Protein AF-A0A382HJ54-F1 (afdb_monomer)

Radius of gyration: 31.03 Å; Cα contacts (8 Å, |Δi|>4): 250; chains: 1; bounding box: 61×58×114 Å

Nearest PDB structures (foldseek):
  1vm6-assembly1_C  TM=2.639E-01  e=2.767E+00  Thermotoga maritima
  8uwa-assembly1_C  TM=3.943E-01  e=3.711E+00  Influenza A virus (A/Perth/16/2009(H3N2))

Mean predicted aligned error: 10.14 Å

Secondary structure (DSSP, 8-state):
-------------------------------HHHHTPPPHHHHHHHHHHHHHHHHHHHHHHHHHHTT-SEEEEETT--SSSTTSSHHHHHHHS-TTTT-SSS--TTTTPPPSEEEEEE-SSSEEEE--SSHHHHHHHHHHH--S-EEE-STT-HHHHHHHGGGGGGEEE-HHHHHHHHH---HHHHHHHHHHHHHHHHHHHHHTSTTT--TTT--HHHHHHHHHHHHHHTT---SS-----PPPP-

Foldseek 3Di:
DDDDDDDDDDDDDDPPPPPPDPPPPVPVPQDPLLVDDDDPLVVLVVQLVQLVVCQFPQVVVQCVVVVHQKEKAFCQQADPDPRNRDPLNVSNDRSCCQPSPHHNPPHPDDAGMWMWGCPPNGTDIDGDPDLQSVLVVCVVNVIQAYEDAPGPCVSVCVSVPVCNVRYDHCVSVSVSSVVDGDPVVVVVVVSVVSSVVSLVCCLPDPVNDDPPPDDQVSSQVVQVVSCVVSVHDDPDGDGDDDDDDD

Organism: NCBI:txid408172

Sequence (246 aa):
MRNASLLTIICLLVAALSCTGVDSADEEVVGEQAANLLPLRERVAITEGWWQWRKANVLPMIMREQGVDLWIIRDDEADKYYNNEGPVFSSLVPADLRGMIYDSQHGDARPRFLIFHDAGESIEYIEPRDYAHISELVAGLDPKTIAISQFNNEPMLAALGQYASRAVDSWTLCLRWYETVSPEMIERYRDVVALANEIIAEGFSSKVVTPNVTTTDDLNWWFREKMLDLGIEHENHPSISVQRSL

pLDDT: mean 83.62, std 19.29, range [29.62, 98.81]

Solvent-accessible surface area (backbone atoms only — not comparable to full-atom values): 14931 Å² total; per-residue (Å²): 134,82,87,87,80,90,81,90,87,81,87,79,92,74,84,78,75,73,76,72,72,78,77,76,68,79,70,81,78,62,42,76,51,69,72,62,65,72,56,69,64,58,48,44,53,53,48,28,51,51,44,53,49,39,48,72,54,46,49,50,50,50,31,58,76,69,62,36,35,29,40,48,48,47,47,66,57,26,88,87,40,99,78,23,24,33,71,66,46,64,71,71,50,60,64,44,58,70,30,74,80,52,85,38,93,57,52,91,63,76,75,56,30,44,34,42,34,58,72,80,86,51,57,48,78,45,69,44,89,48,59,67,51,43,31,53,51,48,65,75,65,64,60,77,22,34,25,29,60,80,51,86,32,65,68,56,42,62,37,43,48,87,50,39,84,34,54,42,73,28,64,64,52,54,51,52,53,70,75,59,73,54,74,66,56,60,57,52,48,52,56,53,52,49,32,52,51,42,54,49,53,50,60,70,26,78,90,61,42,46,89,99,66,60,48,52,65,57,50,35,50,49,56,53,51,54,35,55,78,66,69,56,86,73,95,69,80,79,80,61,77,89,84,75,87,130

Structure (mmCIF, N/CA/C/O backbone):
data_AF-A0A382HJ54-F1
#
_entry.id   AF-A0A382HJ54-F1
#
loop_
_atom_site.group_PDB
_atom_site.id
_atom_site.type_symbol
_atom_site.label_atom_id
_atom_site.label_alt_id
_atom_site.label_comp_id
_atom_site.label_asym_id
_atom_site.label_entity_id
_atom_site.label_seq_id
_atom_site.pdbx_PDB_ins_code
_atom_site.Cartn_x
_atom_site.Cartn_y
_atom_site.Cartn_z
_atom_site.occupancy
_atom_site.B_iso_or_equiv
_atom_site.auth_seq_id
_atom_site.auth_comp_id
_atom_site.auth_asym_id
_atom_site.auth_atom_id
_atom_site.pdbx_PDB_model_num
ATOM 1 N N . MET A 1 1 ? 16.716 -44.394 -85.745 1.00 35.19 1 MET A N 1
ATOM 2 C CA . MET A 1 1 ? 17.828 -44.751 -86.653 1.00 35.19 1 MET A CA 1
ATOM 3 C C . MET A 1 1 ? 18.880 -43.653 -86.591 1.00 35.19 1 MET A C 1
ATOM 5 O O . MET A 1 1 ? 18.522 -42.524 -86.879 1.00 35.19 1 MET A O 1
ATOM 9 N N . ARG A 1 2 ? 20.126 -44.039 -86.258 1.00 35.72 2 ARG A N 1
ATOM 10 C CA . ARG A 1 2 ? 21.417 -43.310 -86.370 1.00 35.72 2 ARG A CA 1
ATOM 11 C C . ARG A 1 2 ? 21.551 -42.037 -85.514 1.00 35.72 2 ARG A C 1
ATOM 13 O O . ARG A 1 2 ? 20.887 -41.054 -85.787 1.00 35.72 2 ARG A O 1
ATOM 20 N N . ASN A 1 3 ? 22.248 -42.064 -84.374 1.00 32.69 3 ASN A N 1
ATOM 21 C CA . ASN A 1 3 ? 23.699 -42.231 -84.116 1.00 32.69 3 ASN A CA 1
ATOM 22 C C . ASN A 1 3 ? 24.596 -41.126 -84.692 1.00 32.69 3 ASN A C 1
ATOM 24 O O . ASN A 1 3 ? 24.495 -40.824 -85.878 1.00 32.69 3 ASN A O 1
ATOM 28 N N . ALA A 1 4 ? 25.573 -40.754 -83.845 1.00 37.16 4 ALA A N 1
ATOM 29 C CA . ALA A 1 4 ? 26.845 -40.053 -84.085 1.00 37.16 4 ALA A CA 1
ATOM 30 C C . ALA A 1 4 ? 26.790 -38.511 -83.971 1.00 37.16 4 ALA A C 1
ATOM 32 O O . ALA A 1 4 ? 25.906 -37.893 -84.540 1.00 37.16 4 ALA A O 1
ATOM 33 N N . SER A 1 5 ? 27.702 -37.806 -83.289 1.00 38.88 5 SER A N 1
ATOM 34 C CA . SER A 1 5 ? 28.939 -38.210 -82.608 1.00 38.88 5 SER A CA 1
ATOM 35 C C . SER A 1 5 ? 29.459 -37.105 -81.677 1.00 38.88 5 SER A C 1
ATOM 37 O O . SER A 1 5 ? 29.308 -35.924 -81.966 1.00 38.88 5 SER A O 1
ATOM 39 N N . LEU A 1 6 ? 30.122 -37.563 -80.609 1.00 34.69 6 LEU A N 1
ATOM 40 C CA . LEU A 1 6 ? 31.251 -36.979 -79.869 1.00 34.69 6 LEU A CA 1
ATOM 41 C C . LEU A 1 6 ? 31.885 -35.688 -80.435 1.00 34.69 6 LEU A C 1
ATOM 43 O O . LEU A 1 6 ? 32.395 -35.707 -81.553 1.00 34.69 6 LEU A O 1
ATOM 47 N N . LEU A 1 7 ? 32.082 -34.683 -79.571 1.00 36.53 7 LEU A N 1
ATOM 48 C CA . LEU A 1 7 ? 33.378 -34.003 -79.463 1.00 36.53 7 LEU A CA 1
ATOM 49 C C . LEU A 1 7 ? 33.598 -33.450 -78.039 1.00 36.53 7 LEU A C 1
ATOM 51 O O . LEU A 1 7 ? 32.787 -32.707 -77.498 1.00 36.53 7 LEU A O 1
ATOM 55 N N . THR A 1 8 ? 34.708 -33.878 -77.454 1.00 36.91 8 THR A N 1
ATOM 56 C CA . THR A 1 8 ? 35.331 -33.509 -76.177 1.00 36.91 8 THR A CA 1
ATOM 57 C C . THR A 1 8 ? 35.673 -32.014 -76.083 1.00 36.91 8 THR A C 1
ATOM 59 O O . THR A 1 8 ? 36.167 -31.483 -77.069 1.00 36.91 8 THR A O 1
ATOM 62 N N . ILE A 1 9 ? 35.529 -31.376 -74.907 1.00 41.94 9 ILE A N 1
ATOM 63 C CA . ILE A 1 9 ? 36.505 -30.429 -74.310 1.00 41.94 9 ILE A CA 1
ATOM 64 C C . ILE A 1 9 ? 36.195 -30.230 -72.812 1.00 41.94 9 ILE A C 1
ATOM 66 O O . ILE A 1 9 ? 35.053 -30.221 -72.365 1.00 41.94 9 ILE A O 1
ATOM 70 N N . ILE A 1 10 ? 37.290 -30.156 -72.065 1.00 37.97 10 ILE A N 1
ATOM 71 C CA . ILE A 1 10 ? 37.504 -30.234 -70.622 1.00 37.97 10 ILE A CA 1
ATOM 72 C C . ILE A 1 10 ? 37.429 -28.840 -69.961 1.00 37.97 10 ILE A C 1
ATOM 74 O O . ILE A 1 10 ? 37.784 -27.850 -70.589 1.00 37.97 10 ILE A O 1
ATOM 78 N N . CYS A 1 11 ? 37.085 -28.822 -68.664 1.00 29.62 11 CYS A N 1
ATOM 79 C CA . CYS A 1 11 ? 37.319 -27.766 -67.660 1.00 29.62 11 CYS A CA 1
ATOM 80 C C . CYS A 1 11 ? 36.642 -26.397 -67.838 1.00 29.62 11 CYS A C 1
ATOM 82 O O . CYS A 1 11 ? 37.132 -25.546 -68.569 1.00 29.62 11 CYS A O 1
ATOM 84 N N . LEU A 1 12 ? 35.677 -26.101 -66.960 1.00 35.44 12 LEU A N 1
ATOM 85 C CA . LEU A 1 12 ? 35.888 -25.105 -65.898 1.00 35.44 12 LEU A CA 1
ATOM 86 C C . LEU A 1 12 ? 34.755 -25.182 -64.867 1.00 35.44 12 LEU A C 1
ATOM 88 O O . LEU A 1 12 ? 33.602 -24.864 -65.147 1.00 35.44 12 LEU A O 1
ATOM 92 N N . LEU A 1 13 ? 35.122 -25.619 -63.660 1.00 41.22 13 LEU A N 1
ATOM 93 C CA . LEU A 1 13 ? 34.390 -25.324 -62.436 1.00 41.22 13 LEU A CA 1
ATOM 94 C C . LEU A 1 13 ? 34.246 -23.802 -62.320 1.00 41.22 13 LEU A C 1
ATOM 96 O O . LEU A 1 13 ? 35.231 -23.107 -62.085 1.00 41.22 13 LEU A O 1
ATOM 100 N N . VAL A 1 14 ? 33.019 -23.303 -62.416 1.00 40.38 14 VAL A N 1
ATOM 101 C CA . VAL A 1 14 ? 32.630 -22.050 -61.771 1.00 40.38 14 VAL A CA 1
ATOM 102 C C . VAL A 1 14 ? 31.440 -22.396 -60.895 1.00 40.38 14 VAL A C 1
ATOM 104 O O . VAL A 1 14 ? 30.297 -22.448 -61.340 1.00 40.38 14 VAL A O 1
ATOM 107 N N . ALA A 1 15 ? 31.748 -22.717 -59.639 1.00 40.47 15 ALA A N 1
ATOM 108 C CA . ALA A 1 15 ? 30.769 -22.726 -58.573 1.00 40.47 15 ALA A CA 1
ATOM 109 C C . ALA A 1 15 ? 30.277 -21.285 -58.406 1.00 40.47 15 ALA A C 1
ATOM 111 O O . ALA A 1 15 ? 30.911 -20.471 -57.737 1.00 40.47 15 ALA A O 1
ATOM 112 N N . ALA A 1 16 ? 29.164 -20.956 -59.057 1.00 38.16 16 ALA A N 1
ATOM 113 C CA . ALA A 1 16 ? 28.372 -19.804 -58.681 1.00 38.16 16 ALA A CA 1
ATOM 114 C C . ALA A 1 16 ? 27.712 -20.142 -57.338 1.00 38.16 16 ALA A C 1
ATOM 116 O O . ALA A 1 16 ? 26.587 -20.634 -57.285 1.00 38.16 16 ALA A O 1
ATOM 117 N N . LEU A 1 17 ? 28.454 -19.917 -56.248 1.00 41.81 17 LEU A N 1
ATOM 118 C CA . LEU A 1 17 ? 27.845 -19.573 -54.972 1.00 41.81 17 LEU A CA 1
ATOM 119 C C . LEU A 1 17 ? 27.060 -18.288 -55.227 1.00 41.81 17 LEU A C 1
ATOM 121 O O . LEU A 1 17 ? 27.599 -17.182 -55.190 1.00 41.81 17 LEU A O 1
ATOM 125 N N . SER A 1 18 ? 25.778 -18.435 -55.531 1.00 37.31 18 SER A N 1
ATOM 126 C CA . SER A 1 18 ? 24.826 -17.376 -55.265 1.00 37.31 18 SER A CA 1
ATOM 127 C C . SER A 1 18 ? 24.793 -17.233 -53.749 1.00 37.31 18 SER A C 1
ATOM 129 O O . SER A 1 18 ? 24.110 -17.988 -53.062 1.00 37.31 18 SER A O 1
ATOM 131 N N . CYS A 1 19 ? 25.593 -16.300 -53.228 1.00 35.75 19 CYS A N 1
ATOM 132 C CA . CYS A 1 19 ? 25.309 -15.649 -51.961 1.00 35.75 19 CYS A CA 1
ATOM 133 C C . CYS A 1 19 ? 23.901 -15.065 -52.085 1.00 35.75 19 CYS A C 1
ATOM 135 O O . CYS A 1 19 ? 23.723 -13.936 -52.536 1.00 35.75 19 CYS A O 1
ATOM 137 N N . THR A 1 20 ? 22.885 -15.850 -51.738 1.00 40.59 20 THR A N 1
ATOM 138 C CA . THR A 1 20 ? 21.644 -15.280 -51.242 1.00 40.59 20 THR A CA 1
ATOM 139 C C . THR A 1 20 ? 22.048 -14.592 -49.954 1.00 40.59 20 THR A C 1
ATOM 141 O O . THR A 1 20 ? 22.366 -15.260 -48.968 1.00 40.59 20 THR A O 1
ATOM 144 N N . GLY A 1 21 ? 22.175 -13.267 -50.032 1.00 39.72 21 GLY A N 1
ATOM 145 C CA . GLY A 1 21 ? 22.310 -12.428 -48.860 1.00 39.72 21 GLY A CA 1
ATOM 146 C C . GLY A 1 21 ? 21.263 -12.885 -47.861 1.00 39.72 21 GLY A C 1
ATOM 147 O O . GLY A 1 21 ? 20.078 -12.956 -48.180 1.00 39.72 21 GLY A O 1
ATOM 148 N N . VAL A 1 22 ? 21.732 -13.293 -46.689 1.00 38.12 22 VAL A N 1
ATOM 149 C CA . VAL A 1 22 ? 20.885 -13.279 -45.513 1.00 38.12 22 VAL A CA 1
ATOM 150 C C . VAL A 1 22 ? 20.564 -11.804 -45.339 1.00 38.12 22 VAL A C 1
ATOM 152 O O . VAL A 1 22 ? 21.431 -11.032 -44.931 1.00 38.12 22 VAL A O 1
ATOM 155 N N . ASP A 1 23 ? 19.364 -11.405 -45.754 1.00 38.75 23 ASP A N 1
ATOM 156 C CA . ASP A 1 23 ? 18.720 -10.233 -45.188 1.00 38.75 23 ASP A CA 1
ATOM 157 C C . ASP A 1 23 ? 18.678 -10.499 -43.683 1.00 38.75 23 ASP A C 1
ATOM 159 O O . ASP A 1 23 ? 17.791 -11.187 -43.180 1.00 38.75 23 ASP A O 1
ATOM 163 N N . SER A 1 24 ? 19.665 -9.994 -42.946 1.00 43.25 24 SER A N 1
ATOM 164 C CA . SER A 1 24 ? 19.428 -9.630 -41.560 1.00 43.25 24 SER A CA 1
ATOM 165 C C . SER A 1 24 ? 18.564 -8.378 -41.623 1.00 43.25 24 SER A C 1
ATOM 167 O O . SER A 1 24 ? 19.037 -7.258 -41.436 1.00 43.25 24 SER A O 1
ATOM 169 N N . ALA A 1 25 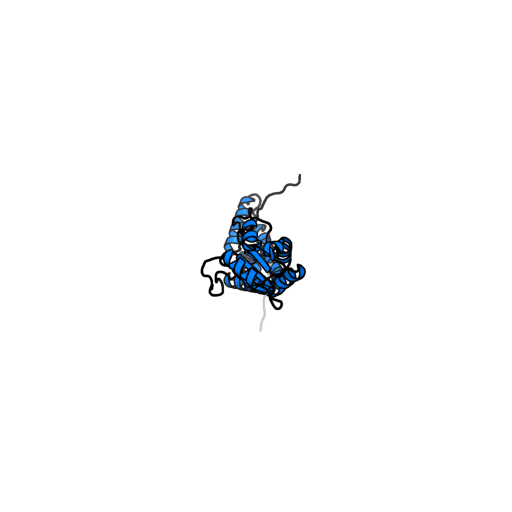? 17.287 -8.570 -41.957 1.00 40.50 25 ALA A N 1
ATOM 170 C CA . ALA A 1 25 ? 16.282 -7.754 -41.321 1.00 40.50 25 ALA A CA 1
ATOM 171 C C . ALA A 1 25 ? 16.559 -7.943 -39.830 1.00 40.50 25 ALA A C 1
ATOM 173 O O . ALA A 1 25 ? 16.429 -9.053 -39.311 1.00 40.50 25 ALA A O 1
ATOM 174 N N . ASP A 1 26 ? 17.088 -6.902 -39.191 1.00 43.78 26 ASP A N 1
ATOM 175 C CA . ASP A 1 26 ? 17.053 -6.769 -37.746 1.00 43.78 26 ASP A CA 1
ATOM 176 C C . ASP A 1 26 ? 15.570 -6.816 -37.370 1.00 43.78 26 ASP A C 1
ATOM 1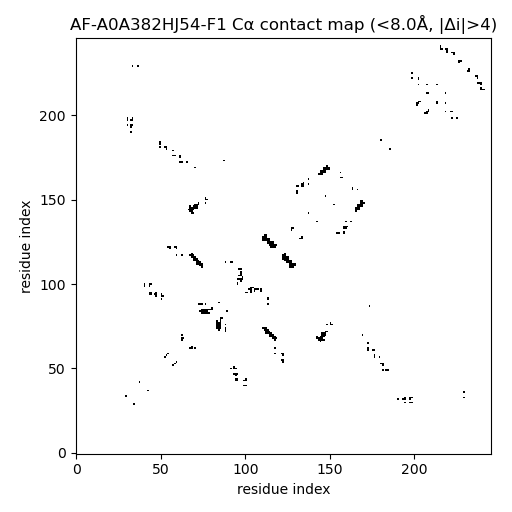78 O O . ASP A 1 26 ? 14.903 -5.789 -37.272 1.00 43.78 26 ASP A O 1
ATOM 182 N N . GLU A 1 27 ? 15.013 -8.025 -37.254 1.00 44.88 27 GLU A N 1
ATOM 183 C CA . GLU A 1 27 ? 13.766 -8.215 -36.546 1.00 44.88 27 GLU A CA 1
ATOM 184 C C . GLU A 1 27 ? 14.044 -7.675 -35.152 1.00 44.88 27 GLU A C 1
ATOM 186 O O . GLU A 1 27 ? 14.944 -8.120 -34.423 1.00 44.88 27 GLU A O 1
ATOM 191 N N . GLU A 1 28 ? 13.320 -6.614 -34.832 1.00 50.53 28 GLU A N 1
ATOM 192 C CA . GLU A 1 28 ? 13.260 -6.027 -33.517 1.00 50.53 28 GLU A CA 1
ATOM 193 C C . GLU A 1 28 ? 12.688 -7.109 -32.593 1.00 50.53 28 GLU A C 1
ATOM 195 O O . GLU A 1 28 ? 11.484 -7.217 -32.393 1.00 50.53 28 GLU A O 1
ATOM 200 N N . VAL A 1 29 ? 13.554 -8.008 -32.109 1.00 51.06 29 VAL A N 1
ATOM 201 C CA . VAL A 1 29 ? 13.209 -8.992 -31.082 1.00 51.06 29 VAL A CA 1
ATOM 202 C C . VAL A 1 29 ? 13.038 -8.205 -29.792 1.00 51.06 29 VAL A C 1
ATOM 204 O O . VAL A 1 29 ? 13.939 -8.141 -28.958 1.00 51.06 29 VAL A O 1
ATOM 207 N N . VAL A 1 30 ? 11.899 -7.532 -29.689 1.00 59.81 30 VAL A N 1
ATOM 208 C CA . VAL A 1 30 ? 11.311 -7.155 -28.417 1.00 59.81 30 VAL A CA 1
ATOM 209 C C . VAL A 1 30 ? 11.021 -8.476 -27.714 1.00 59.81 30 VAL A C 1
ATOM 211 O O . VAL A 1 30 ? 10.437 -9.383 -28.313 1.00 59.81 30 VAL A O 1
ATOM 214 N N . GLY A 1 31 ? 11.510 -8.621 -26.484 1.00 67.94 31 GLY A N 1
ATOM 215 C CA . GLY A 1 31 ? 11.250 -9.819 -25.693 1.00 67.94 31 GLY A CA 1
ATOM 216 C C . GLY A 1 31 ? 9.746 -10.109 -25.599 1.00 67.94 31 GLY A C 1
ATOM 217 O O . GLY A 1 31 ? 8.918 -9.197 -25.681 1.00 67.94 31 GLY A O 1
ATOM 218 N N . GLU A 1 32 ? 9.385 -11.389 -25.487 1.00 76.56 32 GLU A N 1
ATOM 219 C CA . GLU A 1 32 ? 7.988 -11.835 -25.524 1.00 76.56 32 GLU A CA 1
ATOM 220 C C . GLU A 1 32 ? 7.150 -11.144 -24.442 1.00 76.56 32 GLU A C 1
ATOM 222 O O . GLU A 1 32 ? 5.987 -10.818 -24.682 1.00 76.56 32 GLU A O 1
ATOM 227 N N . GLN A 1 33 ? 7.736 -10.863 -23.274 1.00 82.12 33 GLN A N 1
ATOM 228 C CA . GLN A 1 33 ? 7.042 -10.156 -22.199 1.00 82.12 33 GLN A CA 1
ATOM 229 C C . GLN A 1 33 ? 6.895 -8.666 -22.502 1.00 82.12 33 GLN A C 1
ATOM 231 O O . GLN A 1 33 ? 5.822 -8.099 -22.297 1.00 82.12 33 GLN A O 1
ATOM 236 N N . ALA A 1 34 ? 7.944 -8.028 -23.028 1.00 75.56 34 ALA A N 1
ATOM 237 C CA . ALA A 1 34 ? 7.902 -6.612 -23.398 1.00 75.56 34 ALA A CA 1
ATOM 238 C C . ALA A 1 34 ? 6.874 -6.325 -24.507 1.00 75.56 34 ALA A C 1
ATOM 240 O O . ALA A 1 34 ? 6.230 -5.277 -24.492 1.00 75.56 34 ALA A O 1
ATOM 241 N N . ALA A 1 35 ? 6.669 -7.269 -25.428 1.00 77.81 35 ALA A N 1
ATOM 242 C CA . ALA A 1 35 ? 5.672 -7.155 -26.490 1.00 77.81 35 ALA A CA 1
ATOM 243 C C . ALA A 1 35 ? 4.224 -7.362 -26.002 1.00 77.81 35 ALA A C 1
ATOM 245 O O . ALA A 1 35 ? 3.288 -6.891 -26.647 1.00 77.81 35 ALA A O 1
ATOM 246 N N . ASN A 1 36 ? 4.031 -8.047 -24.871 1.00 83.62 36 ASN A N 1
ATOM 247 C CA . ASN A 1 36 ? 2.722 -8.488 -24.380 1.00 83.62 36 ASN A CA 1
ATOM 248 C C . ASN A 1 36 ? 2.327 -7.821 -23.052 1.00 83.62 36 ASN A C 1
ATOM 250 O O . ASN A 1 36 ? 1.702 -8.441 -22.187 1.00 83.62 36 ASN A O 1
ATOM 254 N N . LEU A 1 37 ? 2.673 -6.543 -22.881 1.00 85.69 37 LEU A N 1
ATOM 255 C CA . LEU A 1 37 ? 2.250 -5.784 -21.710 1.00 85.69 37 LEU A CA 1
ATOM 256 C C . LEU A 1 37 ? 0.738 -5.559 -21.698 1.00 85.69 37 LEU A C 1
ATOM 258 O O . LEU A 1 37 ? 0.134 -5.105 -22.670 1.00 85.69 37 LEU A O 1
ATOM 262 N N . LEU A 1 38 ? 0.136 -5.845 -20.545 1.00 88.56 38 LEU A N 1
ATOM 263 C CA . LEU A 1 38 ? -1.293 -5.664 -20.347 1.00 88.56 38 LEU A CA 1
ATOM 264 C C . LEU A 1 38 ? -1.669 -4.174 -20.430 1.00 88.56 38 LEU A C 1
ATOM 266 O O . LEU A 1 38 ? -0.999 -3.338 -19.808 1.00 88.56 38 LEU A O 1
ATOM 270 N N . PRO A 1 39 ? -2.773 -3.824 -21.115 1.00 88.50 39 PRO A N 1
ATOM 271 C CA . PRO A 1 39 ? -3.319 -2.473 -21.088 1.00 88.50 39 PRO A CA 1
ATOM 272 C C . PRO A 1 39 ? -3.582 -1.996 -19.657 1.00 88.50 39 PRO A C 1
ATOM 274 O O . PRO A 1 39 ? -4.032 -2.774 -18.816 1.00 88.50 39 PRO A O 1
ATOM 277 N N . LEU A 1 40 ? -3.390 -0.697 -19.385 1.00 85.00 40 LEU A N 1
ATOM 278 C CA . LEU A 1 40 ? -3.544 -0.109 -18.043 1.00 85.00 40 LEU A CA 1
ATOM 279 C C . LEU A 1 40 ? -4.831 -0.560 -17.336 1.00 85.00 40 LEU A C 1
ATOM 281 O O . LEU A 1 40 ? -4.776 -0.962 -16.180 1.00 85.00 40 LEU A O 1
ATOM 285 N N . ARG A 1 41 ? -5.972 -0.557 -18.036 1.00 85.81 41 ARG A N 1
ATOM 286 C CA . ARG A 1 41 ? -7.268 -0.974 -17.479 1.00 85.81 41 ARG A CA 1
ATOM 287 C C . ARG A 1 41 ? -7.261 -2.416 -16.957 1.00 85.81 41 ARG A C 1
ATOM 289 O O . ARG A 1 41 ? -7.832 -2.683 -15.905 1.00 85.81 41 ARG A O 1
ATOM 296 N N . GLU A 1 42 ? -6.610 -3.329 -17.671 1.00 89.19 42 GLU A N 1
ATOM 297 C CA . GLU A 1 42 ? -6.475 -4.728 -17.252 1.00 89.19 42 GLU A CA 1
ATOM 298 C C . GLU A 1 42 ? -5.534 -4.855 -16.053 1.00 89.19 42 GLU A C 1
ATOM 300 O O . GLU A 1 42 ? -5.831 -5.600 -15.121 1.00 89.19 42 GLU A O 1
ATOM 305 N N . ARG A 1 43 ? -4.451 -4.063 -16.020 1.00 88.44 43 ARG A N 1
ATOM 306 C CA . ARG A 1 43 ? -3.545 -4.006 -14.861 1.00 88.44 43 ARG A CA 1
ATOM 307 C C . ARG A 1 43 ? -4.285 -3.579 -13.596 1.00 88.44 43 ARG A C 1
ATOM 309 O O . ARG A 1 43 ? -4.147 -4.241 -12.575 1.00 88.44 43 ARG A O 1
ATOM 316 N N . VAL A 1 44 ? -5.087 -2.507 -13.659 1.00 87.75 44 VAL A N 1
ATOM 317 C CA . VAL A 1 44 ? -5.855 -2.054 -12.485 1.00 87.75 44 VAL A CA 1
ATOM 318 C C . VAL A 1 44 ? -6.839 -3.145 -12.055 1.00 87.75 44 VAL A C 1
ATOM 320 O O . VAL A 1 44 ? -6.936 -3.414 -10.864 1.00 87.75 44 VAL A O 1
ATOM 323 N N . ALA A 1 45 ? -7.524 -3.821 -12.988 1.00 89.50 45 ALA A N 1
ATOM 324 C CA . ALA A 1 45 ? -8.479 -4.885 -12.651 1.00 89.50 45 ALA A CA 1
ATOM 325 C C . ALA A 1 45 ? -7.841 -6.070 -11.929 1.00 89.50 45 ALA A C 1
ATOM 327 O O . ALA A 1 45 ? -8.414 -6.592 -10.971 1.00 89.50 45 ALA A O 1
ATOM 328 N N . ILE A 1 46 ? -6.636 -6.452 -12.341 1.00 91.12 46 ILE A N 1
ATOM 329 C CA . ILE A 1 46 ? -5.854 -7.482 -11.659 1.00 91.12 46 ILE A CA 1
ATOM 330 C C . ILE A 1 46 ? -5.458 -7.009 -10.252 1.00 91.12 46 ILE A C 1
ATOM 332 O O . ILE A 1 46 ? -5.705 -7.721 -9.278 1.00 91.12 46 ILE A O 1
ATOM 336 N N . THR A 1 47 ? -4.914 -5.795 -10.119 1.00 89.94 47 THR A N 1
ATOM 337 C CA . THR A 1 47 ? -4.513 -5.233 -8.816 1.00 89.94 47 THR A CA 1
ATOM 338 C C . THR A 1 47 ? -5.702 -5.051 -7.866 1.00 89.94 47 THR A C 1
ATOM 340 O O . THR A 1 47 ? -5.574 -5.281 -6.665 1.00 89.94 47 THR A O 1
ATOM 343 N N . GLU A 1 48 ? -6.879 -4.698 -8.381 1.00 91.19 48 GLU A N 1
ATOM 344 C CA . GLU A 1 48 ? -8.112 -4.630 -7.593 1.00 91.19 48 GLU A CA 1
ATOM 345 C C . GLU A 1 48 ? -8.524 -6.023 -7.104 1.00 91.19 48 GLU A C 1
ATOM 347 O O . GLU A 1 48 ? -8.813 -6.202 -5.922 1.00 91.19 48 GLU A O 1
ATOM 352 N N . GLY A 1 49 ? -8.468 -7.045 -7.965 1.00 92.06 49 GLY A N 1
ATOM 353 C CA . GLY A 1 49 ? -8.716 -8.434 -7.566 1.00 92.06 49 GLY A CA 1
ATOM 354 C C . GLY A 1 49 ? -7.770 -8.906 -6.457 1.00 92.06 49 GLY A C 1
ATOM 355 O O . GLY A 1 49 ? -8.196 -9.526 -5.478 1.00 92.06 49 GLY A O 1
ATOM 356 N N . TRP A 1 50 ? -6.493 -8.543 -6.557 1.00 93.56 50 TRP A N 1
ATOM 357 C CA . TRP A 1 50 ? -5.490 -8.784 -5.523 1.00 93.56 50 TRP A CA 1
ATOM 358 C C . TRP A 1 50 ? -5.816 -8.089 -4.202 1.00 93.56 50 TRP A C 1
ATOM 360 O O . TRP A 1 50 ? -5.709 -8.715 -3.143 1.00 93.56 50 TRP A O 1
ATOM 370 N N . TRP A 1 51 ? -6.227 -6.821 -4.249 1.00 93.25 51 TRP A N 1
ATOM 371 C CA . TRP A 1 51 ? -6.628 -6.068 -3.064 1.00 93.25 51 TRP A CA 1
ATOM 372 C C . TRP A 1 51 ? -7.855 -6.696 -2.396 1.00 93.25 51 TRP A C 1
ATOM 374 O O . TRP A 1 51 ? -7.819 -6.969 -1.196 1.00 93.25 51 TRP A O 1
ATOM 384 N N . GLN A 1 52 ? -8.895 -7.030 -3.168 1.00 92.56 52 GLN A N 1
ATOM 385 C CA . GLN A 1 52 ? -10.109 -7.680 -2.661 1.00 92.56 52 GLN A CA 1
ATOM 386 C C . GLN A 1 52 ? -9.796 -9.029 -2.010 1.00 92.56 52 GLN A C 1
ATOM 388 O O . GLN A 1 52 ? -10.264 -9.320 -0.906 1.00 92.56 52 GLN A O 1
ATOM 393 N N . TRP A 1 53 ? -8.947 -9.841 -2.647 1.00 95.25 53 TRP A N 1
ATOM 394 C CA . TRP A 1 53 ? -8.507 -11.106 -2.068 1.00 95.25 53 TRP A CA 1
ATOM 395 C C . TRP A 1 53 ? -7.752 -10.885 -0.754 1.00 95.25 53 TRP A C 1
ATOM 397 O O . TRP A 1 53 ? -8.021 -11.576 0.230 1.00 95.25 53 TRP A O 1
ATOM 407 N N . ARG A 1 54 ? -6.840 -9.907 -0.695 1.00 95.62 54 ARG A N 1
ATOM 408 C CA . ARG A 1 54 ? -6.092 -9.604 0.534 1.00 95.62 54 ARG A CA 1
ATOM 409 C C . ARG A 1 54 ? -6.997 -9.050 1.633 1.00 95.62 54 ARG A C 1
ATOM 411 O O . ARG A 1 54 ? -6.846 -9.455 2.782 1.00 95.62 54 ARG A O 1
ATOM 418 N N . LYS A 1 55 ? -7.989 -8.221 1.312 1.00 94.81 55 LYS A N 1
ATOM 419 C CA . LYS A 1 55 ? -9.010 -7.792 2.276 1.00 94.81 55 LYS A CA 1
ATOM 420 C C . LYS A 1 55 ? -9.792 -8.981 2.839 1.00 94.81 55 LYS A C 1
ATOM 422 O O . LYS A 1 55 ? -10.011 -9.044 4.043 1.00 94.81 55 LYS A O 1
ATOM 427 N N . ALA A 1 56 ? -10.184 -9.930 1.991 1.00 95.69 56 ALA A N 1
ATOM 428 C CA . ALA A 1 56 ? -10.977 -11.086 2.406 1.00 95.69 56 ALA A CA 1
ATOM 429 C C . ALA A 1 56 ? -10.174 -12.148 3.181 1.00 95.69 56 ALA A C 1
ATOM 431 O O . ALA A 1 56 ? -10.744 -12.842 4.018 1.00 95.69 56 ALA A O 1
ATOM 432 N N . ASN A 1 57 ? -8.871 -12.288 2.914 1.00 96.56 57 ASN A N 1
ATOM 433 C CA . ASN A 1 57 ? -8.059 -13.388 3.451 1.00 96.56 57 ASN A CA 1
ATOM 434 C C . ASN A 1 57 ? -6.953 -12.920 4.403 1.00 96.56 57 ASN A C 1
ATOM 436 O O . ASN A 1 57 ? -6.745 -13.528 5.449 1.00 96.56 57 ASN A O 1
ATOM 440 N N . VAL A 1 58 ? -6.242 -11.844 4.060 1.00 97.06 58 VAL A N 1
ATOM 441 C CA . VAL A 1 58 ? -5.075 -11.370 4.818 1.00 97.06 58 VAL A CA 1
ATOM 442 C C . VAL A 1 58 ? -5.499 -10.514 6.000 1.00 97.06 58 VAL A C 1
ATOM 444 O O . VAL A 1 58 ? -5.059 -10.794 7.107 1.00 97.06 58 VAL A O 1
ATOM 447 N N . LEU A 1 59 ? -6.366 -9.513 5.809 1.00 97.56 59 LEU A N 1
ATOM 448 C CA . LEU A 1 59 ? -6.798 -8.647 6.916 1.00 97.56 59 LEU A CA 1
ATOM 449 C C . LEU A 1 59 ? -7.409 -9.425 8.094 1.00 97.56 59 LEU A C 1
ATOM 451 O O . LEU A 1 59 ? -6.920 -9.241 9.210 1.00 97.56 59 LEU A O 1
ATOM 455 N N . PRO A 1 60 ? -8.388 -10.336 7.898 1.00 97.88 60 PRO A N 1
ATOM 456 C CA . PRO A 1 60 ? -8.912 -11.103 9.022 1.00 97.88 60 PRO A CA 1
ATOM 457 C C . PRO A 1 60 ? -7.855 -12.015 9.646 1.00 97.88 60 PRO A C 1
ATOM 459 O O . PRO A 1 60 ? -7.826 -12.143 10.865 1.00 97.88 60 PRO A O 1
ATOM 462 N N . MET A 1 61 ? -6.952 -12.605 8.854 1.00 97.06 61 MET A N 1
ATOM 463 C CA . MET A 1 61 ? -5.843 -13.401 9.388 1.00 97.06 61 MET A CA 1
ATOM 464 C C . MET A 1 61 ? -4.968 -12.565 10.332 1.00 97.06 61 MET A C 1
ATOM 466 O O . MET A 1 61 ? -4.815 -12.923 11.497 1.00 97.06 61 MET A O 1
ATOM 470 N N . ILE A 1 62 ? -4.440 -11.430 9.866 1.00 97.88 62 ILE A N 1
ATOM 471 C CA . ILE A 1 62 ? -3.477 -10.637 10.641 1.00 97.88 62 ILE A CA 1
ATOM 472 C C . ILE A 1 62 ? -4.132 -9.939 11.839 1.00 97.88 62 ILE A C 1
ATOM 474 O O . ILE A 1 62 ? -3.529 -9.877 12.907 1.00 97.88 62 ILE A O 1
ATOM 478 N N . MET A 1 63 ? -5.370 -9.451 11.699 1.00 98.38 63 MET A N 1
ATOM 479 C CA . MET A 1 63 ? -6.083 -8.782 12.791 1.00 98.38 63 MET A CA 1
ATOM 480 C C . MET A 1 63 ? -6.411 -9.767 13.914 1.00 98.38 63 MET A C 1
ATOM 482 O O . MET A 1 63 ? -6.113 -9.493 15.075 1.00 98.38 63 MET A O 1
ATOM 486 N N . ARG A 1 64 ? -6.919 -10.960 13.577 1.00 97.50 64 ARG A N 1
ATOM 487 C CA . ARG A 1 64 ? -7.254 -12.001 14.564 1.00 97.50 64 ARG A CA 1
ATOM 488 C C . ARG A 1 64 ? -6.020 -12.593 15.227 1.00 97.50 64 ARG A C 1
ATOM 490 O O . ARG A 1 64 ? -6.043 -12.824 16.432 1.00 97.50 64 ARG A O 1
ATOM 497 N N . GLU A 1 65 ? -4.937 -12.797 14.474 1.00 96.56 65 GLU A N 1
ATOM 498 C CA . GLU A 1 65 ? -3.643 -13.224 15.026 1.00 96.56 65 GLU A CA 1
ATOM 499 C C . GLU A 1 65 ? -3.126 -12.258 16.101 1.00 96.56 65 GLU A C 1
ATOM 501 O O . GLU A 1 65 ? -2.525 -12.700 17.078 1.00 96.56 65 GLU A O 1
ATOM 506 N N . GLN A 1 66 ? -3.365 -10.953 15.934 1.00 97.00 66 GLN A N 1
ATOM 507 C CA . GLN A 1 66 ? -2.958 -9.917 16.889 1.00 97.00 66 GLN A CA 1
ATOM 508 C C . GLN A 1 66 ? -4.047 -9.565 17.919 1.00 97.00 66 GLN A C 1
ATOM 510 O O . GLN A 1 66 ? -3.809 -8.728 18.786 1.00 97.00 66 GLN A O 1
ATOM 515 N N . GLY A 1 67 ? -5.231 -10.186 17.848 1.00 97.69 67 GLY A N 1
ATOM 516 C CA . GLY A 1 67 ? -6.367 -9.866 18.718 1.00 97.69 67 GLY A CA 1
ATOM 517 C C . GLY A 1 67 ? -6.878 -8.429 18.560 1.00 97.69 67 GLY A C 1
ATOM 518 O O . GLY A 1 67 ? -7.305 -7.826 19.540 1.00 97.69 67 GLY A O 1
ATOM 519 N N . VAL A 1 68 ? -6.780 -7.865 17.355 1.00 98.62 68 VAL A N 1
ATOM 520 C CA . VAL A 1 68 ? -7.199 -6.496 17.035 1.00 98.62 68 VAL A CA 1
ATOM 521 C C . VAL A 1 68 ? -8.615 -6.513 16.471 1.00 98.62 68 VAL A C 1
ATOM 523 O O . VAL A 1 68 ? -8.852 -7.105 15.423 1.00 98.62 68 VAL A O 1
ATOM 526 N N . ASP A 1 69 ? -9.532 -5.807 17.133 1.00 98.50 69 ASP A N 1
ATOM 527 C CA . ASP A 1 69 ? -10.922 -5.681 16.677 1.0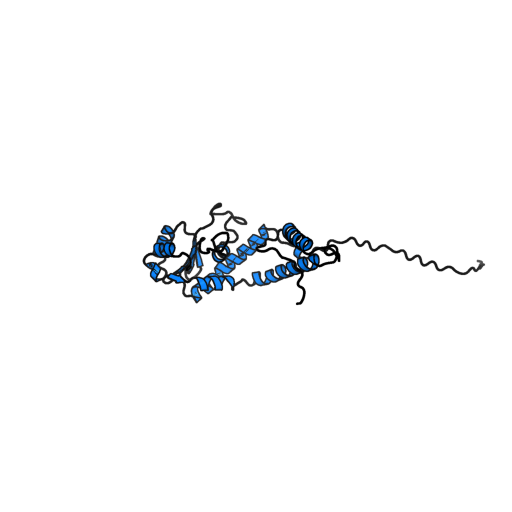0 98.50 69 ASP A CA 1
ATOM 528 C C . ASP A 1 69 ? -11.073 -4.552 15.647 1.00 98.50 69 ASP A C 1
ATOM 530 O O . ASP A 1 69 ? -11.872 -4.642 14.716 1.00 98.50 69 ASP A O 1
ATOM 534 N N . LEU A 1 70 ? -10.299 -3.475 15.814 1.00 98.69 70 LEU A N 1
ATOM 535 C CA . LEU A 1 70 ? -10.373 -2.281 14.981 1.00 98.69 70 LEU A CA 1
ATOM 536 C C . LEU A 1 70 ? -8.972 -1.800 14.611 1.00 98.69 70 LEU A C 1
ATOM 538 O O . LEU A 1 70 ? -8.161 -1.541 15.493 1.00 98.69 70 LEU A O 1
ATOM 542 N N . TRP A 1 71 ? -8.686 -1.627 13.327 1.00 98.69 71 TRP A N 1
ATOM 543 C CA . TRP A 1 71 ? -7.449 -1.010 12.854 1.00 98.69 71 TRP A CA 1
ATOM 544 C C . TRP A 1 71 ? -7.773 0.312 12.163 1.00 98.69 71 TRP A C 1
ATOM 546 O O . TRP A 1 71 ? -8.543 0.332 11.206 1.00 98.69 71 TRP A O 1
ATOM 556 N N . ILE A 1 72 ? -7.204 1.409 12.666 1.00 98.19 72 ILE A N 1
ATOM 557 C CA . ILE A 1 72 ? -7.393 2.759 12.129 1.00 98.19 72 ILE A CA 1
ATOM 558 C C . ILE A 1 72 ? -6.061 3.256 11.565 1.00 98.19 72 ILE A C 1
ATOM 560 O O . ILE A 1 72 ? -5.050 3.238 12.267 1.00 98.19 72 ILE A O 1
ATOM 564 N N . ILE A 1 73 ? -6.076 3.704 10.310 1.00 95.94 73 ILE A N 1
ATOM 565 C CA . ILE A 1 73 ? -4.908 4.192 9.569 1.00 95.94 73 ILE A CA 1
ATOM 566 C C . ILE A 1 73 ? -5.205 5.603 9.068 1.00 95.94 73 ILE A C 1
ATOM 568 O O . ILE A 1 73 ? -6.306 5.863 8.573 1.00 95.94 73 ILE A O 1
ATOM 572 N N . ARG A 1 74 ? -4.231 6.508 9.172 1.00 93.31 74 ARG A N 1
ATOM 573 C CA . ARG A 1 74 ? -4.310 7.877 8.642 1.00 93.31 74 ARG A CA 1
ATOM 574 C C . ARG A 1 74 ? -3.377 8.105 7.459 1.00 93.31 74 ARG A C 1
ATOM 576 O O . ARG A 1 74 ? -2.350 7.446 7.325 1.00 93.31 74 ARG A O 1
ATOM 583 N N . ASP A 1 75 ? -3.731 9.091 6.648 1.00 89.19 75 ASP A N 1
ATOM 584 C CA . ASP A 1 75 ? -2.974 9.569 5.488 1.00 89.19 75 ASP A CA 1
ATOM 585 C C . ASP A 1 75 ? -1.784 10.481 5.847 1.00 89.19 75 ASP A C 1
ATOM 587 O O . ASP A 1 75 ? -1.228 11.148 4.979 1.00 89.19 75 ASP A O 1
ATOM 591 N N . ASP A 1 76 ? -1.391 10.541 7.120 1.00 89.00 76 ASP A N 1
ATOM 592 C CA . ASP A 1 76 ? -0.304 11.385 7.627 1.00 89.00 76 ASP A CA 1
ATOM 593 C C . ASP A 1 76 ? 0.624 10.645 8.612 1.00 89.00 76 ASP A C 1
ATOM 595 O O . ASP A 1 76 ? 1.223 11.247 9.507 1.00 89.00 76 ASP A O 1
ATOM 599 N N . GLU A 1 77 ? 0.753 9.320 8.460 1.00 87.06 77 GLU A N 1
ATOM 600 C CA . GLU A 1 77 ? 1.519 8.456 9.372 1.00 87.06 77 GLU A CA 1
ATOM 601 C C . GLU A 1 77 ? 3.017 8.327 9.039 1.00 87.06 77 GLU A C 1
ATOM 603 O O . GLU A 1 77 ? 3.718 7.543 9.685 1.00 87.06 77 GLU A O 1
ATOM 608 N N . ALA A 1 78 ? 3.536 9.088 8.067 1.00 78.38 78 ALA A N 1
ATOM 609 C CA . ALA A 1 78 ? 4.960 9.113 7.732 1.00 78.38 78 ALA A CA 1
ATOM 610 C C . ALA A 1 78 ? 5.511 10.541 7.558 1.00 78.38 78 ALA A C 1
ATOM 612 O O . ALA A 1 78 ? 4.943 11.364 6.855 1.00 78.38 78 ALA A O 1
ATOM 613 N N . ASP A 1 79 ? 6.682 10.825 8.134 1.00 67.06 79 ASP A N 1
ATOM 614 C CA . ASP A 1 79 ? 7.395 12.109 7.989 1.00 67.06 79 ASP A CA 1
ATOM 615 C C . ASP A 1 79 ? 8.385 12.150 6.816 1.00 67.06 79 ASP A C 1
ATOM 617 O O . ASP A 1 79 ? 8.734 13.220 6.321 1.00 67.06 79 ASP A O 1
ATOM 621 N N . LYS A 1 80 ? 8.907 10.986 6.417 1.00 65.69 80 LYS A N 1
ATOM 622 C CA . LYS A 1 80 ? 10.028 10.863 5.467 1.00 65.69 80 LYS A CA 1
ATOM 623 C C . LYS A 1 80 ? 9.618 10.480 4.051 1.00 65.69 80 LYS A C 1
ATOM 625 O O . LYS A 1 80 ? 10.485 10.379 3.185 1.00 65.69 80 LYS A O 1
ATOM 630 N N . TYR A 1 81 ? 8.330 10.251 3.815 1.00 62.06 81 TYR A N 1
ATOM 631 C CA . TYR A 1 81 ? 7.808 9.979 2.480 1.00 62.06 81 TYR A CA 1
ATOM 632 C C . TYR A 1 81 ? 7.330 11.273 1.827 1.00 62.06 81 TYR A C 1
ATOM 634 O O . TYR A 1 81 ? 6.745 12.122 2.485 1.00 62.06 81 TYR A O 1
ATOM 642 N N . TYR A 1 82 ? 7.570 11.424 0.524 1.00 59.16 82 TYR A N 1
ATOM 643 C CA . TYR A 1 82 ? 7.327 12.672 -0.213 1.00 59.16 82 TYR A CA 1
ATOM 644 C C . TYR A 1 82 ? 5.861 13.148 -0.190 1.00 59.16 82 TYR A C 1
ATOM 646 O O . TYR A 1 82 ? 5.602 14.324 -0.435 1.00 59.16 82 TYR A O 1
ATOM 654 N N . ASN A 1 83 ? 4.913 12.253 0.096 1.00 61.31 83 ASN A N 1
ATOM 655 C CA . ASN A 1 83 ? 3.485 12.533 0.239 1.00 61.31 83 ASN A CA 1
ATOM 656 C C . ASN A 1 83 ? 2.988 12.511 1.697 1.00 61.31 83 ASN A C 1
ATOM 658 O O . ASN A 1 83 ? 1.800 12.708 1.906 1.00 61.31 83 ASN A O 1
ATOM 662 N N . ASN A 1 84 ? 3.848 12.271 2.694 1.00 62.81 84 ASN A N 1
ATOM 663 C CA . ASN A 1 84 ? 3.525 12.088 4.122 1.00 62.81 84 ASN A CA 1
ATOM 664 C C . ASN A 1 84 ? 2.518 10.960 4.482 1.00 62.81 84 ASN A C 1
ATOM 666 O O . ASN A 1 84 ? 2.375 10.617 5.653 1.00 62.81 84 ASN A O 1
ATOM 670 N N . GLU A 1 85 ? 1.869 10.330 3.498 1.00 64.44 85 GLU A N 1
ATOM 671 C CA . GLU A 1 85 ? 0.897 9.234 3.685 1.00 64.44 85 GLU A CA 1
ATOM 672 C C . GLU A 1 85 ? 1.543 7.949 4.206 1.00 64.44 85 GLU A C 1
ATOM 674 O O . GLU A 1 85 ? 0.926 7.152 4.913 1.00 64.44 85 GLU A O 1
ATOM 679 N N . GLY A 1 86 ? 2.814 7.748 3.865 1.00 74.69 86 GLY A N 1
ATOM 680 C CA . GLY A 1 86 ? 3.517 6.509 4.140 1.00 74.69 86 GLY A CA 1
ATOM 681 C C . GLY A 1 86 ? 3.037 5.362 3.244 1.00 74.69 86 GLY A C 1
ATOM 682 O O . GLY A 1 86 ? 1.916 5.352 2.731 1.00 74.69 86 GLY A O 1
ATOM 683 N N . PRO A 1 87 ? 3.889 4.351 3.032 1.00 80.94 87 PRO A N 1
ATOM 684 C CA . PRO A 1 87 ? 3.593 3.301 2.066 1.00 80.94 87 PRO A CA 1
ATOM 685 C C . PRO A 1 87 ? 2.391 2.449 2.513 1.00 80.94 87 PRO A C 1
ATOM 687 O O . PRO A 1 87 ? 1.604 2.000 1.682 1.00 80.94 87 PRO A O 1
ATOM 690 N N . VAL A 1 88 ? 2.217 2.227 3.828 1.00 90.06 88 VAL A N 1
ATOM 691 C CA . VAL A 1 88 ? 1.133 1.395 4.392 1.00 90.06 88 VAL A CA 1
ATOM 692 C C . VAL A 1 88 ? -0.238 1.907 3.961 1.00 90.06 88 VAL A C 1
ATOM 694 O O . VAL A 1 88 ? -1.005 1.128 3.396 1.00 90.06 88 VAL A O 1
ATOM 697 N N . PHE A 1 89 ? -0.517 3.197 4.173 1.00 90.75 89 PHE A N 1
ATOM 698 C CA . PHE A 1 89 ? -1.796 3.810 3.820 1.00 90.75 89 PHE A CA 1
ATOM 699 C C . PHE A 1 89 ? -2.114 3.601 2.338 1.00 90.75 89 PHE A C 1
ATOM 701 O O . PHE A 1 89 ? -3.143 3.021 1.999 1.00 90.75 89 PHE A O 1
ATOM 708 N N . SER A 1 90 ? -1.175 3.972 1.460 1.00 86.88 90 SER A N 1
ATOM 709 C CA . SER A 1 90 ? -1.321 3.821 0.006 1.00 86.88 90 SER A CA 1
ATOM 710 C C . SER A 1 90 ? -1.609 2.376 -0.419 1.00 86.88 90 SER A C 1
ATOM 712 O O . SER A 1 90 ? -2.391 2.152 -1.335 1.00 86.88 90 SER A O 1
ATOM 714 N N . SER A 1 91 ? -1.014 1.386 0.254 1.00 90.00 91 SER A N 1
ATOM 715 C CA . SER A 1 91 ? -1.214 -0.035 -0.066 1.00 90.00 91 SER A CA 1
ATOM 716 C C . SER A 1 91 ? -2.558 -0.615 0.399 1.00 90.00 91 SER A C 1
ATOM 718 O O . SER A 1 91 ? -2.952 -1.685 -0.066 1.00 90.00 91 SER A O 1
ATOM 720 N N . LEU A 1 92 ? -3.226 0.045 1.351 1.00 92.50 92 LEU A N 1
ATOM 721 C CA . LEU A 1 92 ? -4.510 -0.374 1.923 1.00 92.50 92 LEU A CA 1
ATOM 722 C C . LEU A 1 92 ? -5.705 0.255 1.202 1.00 92.50 92 LEU A C 1
ATOM 724 O O . LEU A 1 92 ? -6.827 -0.221 1.366 1.00 92.50 92 LEU A O 1
ATOM 728 N N . VAL A 1 93 ? -5.466 1.276 0.383 1.00 89.38 93 VAL A N 1
ATOM 729 C CA . VAL A 1 93 ? -6.470 1.882 -0.490 1.00 89.38 93 VAL A CA 1
ATOM 730 C C . VAL A 1 93 ? -6.806 0.920 -1.645 1.00 89.38 93 VAL A C 1
ATOM 732 O O . VAL A 1 93 ? -5.881 0.372 -2.250 1.00 89.38 93 VAL A O 1
ATOM 735 N N . PRO A 1 94 ? -8.098 0.704 -1.975 1.00 87.88 94 PRO A N 1
ATOM 736 C CA . PRO A 1 94 ? -8.490 -0.077 -3.148 1.00 87.88 94 PRO A CA 1
ATOM 737 C C . PRO A 1 94 ? -7.832 0.452 -4.424 1.00 87.88 94 PRO A C 1
ATOM 739 O O . PRO A 1 94 ? -7.745 1.667 -4.627 1.00 87.88 94 PRO A O 1
ATOM 742 N N . ALA A 1 95 ? -7.416 -0.446 -5.317 1.00 81.69 95 ALA A N 1
ATOM 743 C CA . ALA A 1 95 ? -6.787 -0.051 -6.576 1.00 81.69 95 ALA A CA 1
ATOM 744 C C . ALA A 1 95 ? -7.746 0.782 -7.438 1.00 81.69 95 ALA A C 1
ATOM 746 O O . ALA A 1 95 ? -7.317 1.682 -8.160 1.00 81.69 95 ALA A O 1
ATOM 747 N N . ASP A 1 96 ? -9.048 0.519 -7.312 1.00 74.44 96 ASP A N 1
ATOM 748 C CA . ASP A 1 96 ? -10.085 1.226 -8.045 1.00 74.44 96 ASP A CA 1
ATOM 749 C C . ASP A 1 96 ? -10.710 2.437 -7.325 1.00 74.44 96 ASP A C 1
ATOM 751 O O . ASP A 1 96 ? -11.740 2.964 -7.742 1.00 74.44 96 ASP A O 1
ATOM 755 N N . LEU A 1 97 ? -10.103 2.938 -6.247 1.00 72.56 97 LEU A N 1
ATOM 756 C CA . LEU A 1 97 ? -10.699 4.016 -5.443 1.00 72.56 97 LEU A CA 1
ATOM 757 C C . LEU A 1 97 ? -11.140 5.248 -6.272 1.00 72.56 97 LEU A C 1
ATOM 759 O O . LEU A 1 97 ? -12.138 5.887 -5.948 1.00 72.56 97 LEU A O 1
ATOM 763 N N . ARG A 1 98 ? -10.419 5.594 -7.346 1.00 67.62 98 ARG A N 1
ATOM 764 C CA . ARG A 1 98 ? -10.753 6.742 -8.216 1.00 67.62 98 ARG A CA 1
ATOM 765 C C . ARG A 1 98 ? -11.498 6.366 -9.493 1.00 67.62 98 ARG A C 1
ATOM 767 O O . ARG A 1 98 ? -11.481 7.125 -10.458 1.00 67.62 98 ARG A O 1
ATOM 774 N N . GLY A 1 99 ? -12.144 5.210 -9.496 1.00 60.59 99 GLY A N 1
ATOM 775 C CA . GLY A 1 99 ? -12.970 4.760 -10.601 1.00 60.59 99 GLY A CA 1
ATOM 776 C C . GLY A 1 99 ? -12.205 4.575 -11.908 1.00 60.59 99 GLY A C 1
ATOM 777 O O . GLY A 1 99 ? -12.645 4.978 -12.984 1.00 60.59 99 GLY A O 1
ATOM 778 N N . MET A 1 100 ? -11.012 3.993 -11.806 1.00 65.38 100 MET A N 1
ATOM 779 C CA . MET A 1 100 ? -10.228 3.587 -12.972 1.00 65.38 100 MET A CA 1
ATOM 780 C C . MET A 1 100 ? -10.842 2.346 -13.664 1.00 65.38 100 MET A C 1
ATOM 782 O O . MET A 1 100 ? -10.483 2.034 -14.802 1.00 65.38 100 MET A O 1
ATOM 786 N N . ILE A 1 101 ? -11.787 1.664 -13.008 1.00 58.88 101 ILE A N 1
ATOM 787 C CA . ILE A 1 101 ? -12.506 0.457 -13.429 1.00 58.88 101 ILE A CA 1
ATOM 788 C C . ILE A 1 101 ? -14.022 0.596 -13.204 1.00 58.88 101 ILE A C 1
ATOM 790 O O . ILE A 1 101 ? -14.775 0.307 -14.139 1.00 58.88 101 ILE A O 1
ATOM 794 N N . TYR A 1 102 ? -14.468 1.004 -12.010 1.00 56.66 102 TYR A N 1
ATOM 795 C CA . TYR A 1 102 ? -15.869 1.211 -11.612 1.00 56.66 102 TYR A CA 1
ATOM 796 C C . TYR A 1 102 ? -16.186 2.707 -11.456 1.00 56.66 102 TYR A C 1
ATOM 798 O O . TYR A 1 102 ? -15.297 3.544 -11.496 1.00 56.66 102 TYR A O 1
ATOM 806 N N . ASP A 1 103 ? -17.451 3.096 -11.296 1.00 57.72 103 ASP A N 1
ATOM 807 C CA . ASP A 1 103 ? -17.764 4.500 -11.005 1.00 57.72 103 ASP A CA 1
ATOM 808 C C . ASP A 1 103 ? -17.306 4.848 -9.577 1.00 57.72 103 ASP A C 1
ATOM 810 O O . ASP A 1 103 ? -17.731 4.207 -8.612 1.00 57.72 103 ASP A O 1
ATOM 814 N N . SER A 1 104 ? -16.453 5.871 -9.424 1.00 55.91 104 SER A N 1
ATOM 815 C CA . SER A 1 104 ? -16.047 6.340 -8.093 1.00 55.91 104 SER A CA 1
ATOM 816 C C . SER A 1 104 ? -17.265 6.871 -7.340 1.00 55.91 104 SER A C 1
ATOM 818 O O . SER A 1 104 ? -17.830 7.913 -7.680 1.00 55.91 104 SER A O 1
ATOM 820 N N . GLN A 1 105 ? -17.632 6.190 -6.257 1.00 55.28 105 GLN A N 1
ATOM 821 C CA . GLN A 1 105 ? -18.658 6.651 -5.319 1.00 55.28 105 GLN A CA 1
ATOM 822 C C . GLN A 1 105 ? -18.207 7.879 -4.492 1.00 55.28 105 GLN A C 1
ATOM 824 O O . GLN A 1 105 ? -19.021 8.478 -3.789 1.00 55.28 105 GLN A O 1
ATOM 829 N N . HIS A 1 106 ? -16.928 8.272 -4.590 1.00 53.44 106 HIS A N 1
ATOM 830 C CA . HIS A 1 106 ? -16.292 9.335 -3.798 1.00 53.44 106 HIS A CA 1
ATOM 831 C C . HIS A 1 106 ? -15.807 10.539 -4.633 1.00 53.44 106 HIS A C 1
ATOM 833 O O . HIS A 1 106 ? -15.269 11.503 -4.083 1.00 53.44 106 HIS A O 1
ATOM 839 N N . GLY A 1 107 ? -16.017 10.534 -5.955 1.00 59.91 107 GLY A N 1
ATOM 840 C CA . GLY A 1 107 ? -15.449 11.547 -6.848 1.00 59.91 107 GLY A CA 1
ATOM 841 C C . GLY A 1 107 ? -13.914 11.523 -6.833 1.00 59.91 107 GLY A C 1
ATOM 842 O O . GLY A 1 107 ? -13.312 10.452 -6.792 1.00 59.91 107 GLY A O 1
ATOM 843 N N . ASP A 1 108 ? -13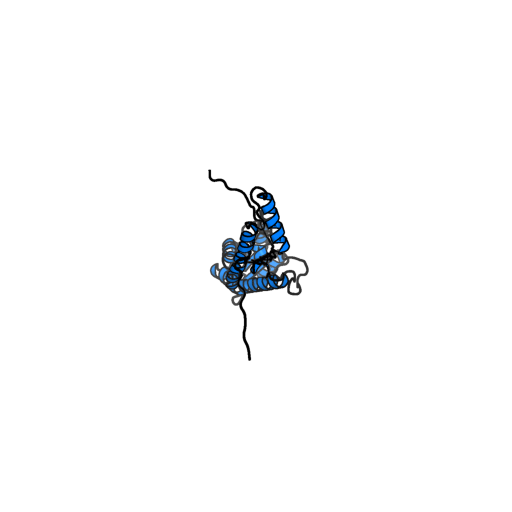.287 12.703 -6.863 1.00 58.06 108 ASP A N 1
ATOM 844 C CA . ASP A 1 108 ? -11.820 12.868 -6.877 1.00 58.06 108 ASP A CA 1
ATOM 845 C C . ASP A 1 108 ? -11.172 12.888 -5.476 1.00 58.06 108 ASP A C 1
ATOM 847 O O . ASP A 1 108 ? -9.945 12.959 -5.355 1.00 58.06 108 ASP A O 1
ATOM 851 N N . ALA A 1 109 ? -11.967 12.858 -4.402 1.00 65.69 109 ALA A N 1
ATOM 852 C CA . ALA A 1 109 ? -11.449 12.991 -3.045 1.00 65.69 109 ALA A CA 1
ATOM 853 C C . ALA A 1 109 ? -10.862 11.663 -2.544 1.00 65.69 109 ALA A C 1
ATOM 855 O O . ALA A 1 109 ? -11.555 10.651 -2.481 1.00 65.69 109 ALA A O 1
ATOM 856 N N . ARG A 1 110 ? -9.581 11.676 -2.156 1.00 75.06 110 ARG A N 1
ATOM 857 C CA . ARG A 1 110 ? -8.955 10.549 -1.451 1.00 75.06 110 ARG A CA 1
ATOM 858 C C . ARG A 1 110 ? -9.425 10.505 0.010 1.00 75.06 110 ARG A C 1
ATOM 860 O O . ARG A 1 110 ? -9.593 11.574 0.608 1.00 75.06 110 ARG A O 1
ATOM 867 N N . PRO A 1 111 ? -9.606 9.311 0.601 1.00 86.19 111 PRO A N 1
ATOM 868 C CA . PRO A 1 111 ? -9.878 9.193 2.021 1.00 86.19 111 PRO A CA 1
ATOM 869 C C . PRO A 1 111 ? -8.670 9.683 2.816 1.00 86.19 111 PRO A C 1
ATOM 871 O O . PRO A 1 111 ? -7.531 9.540 2.383 1.00 86.19 111 PRO A O 1
ATOM 874 N N . ARG A 1 112 ? -8.937 10.242 3.996 1.00 88.62 112 ARG A N 1
ATOM 875 C CA . ARG A 1 112 ? -7.904 10.610 4.978 1.00 88.62 112 ARG A CA 1
ATOM 876 C C . ARG A 1 112 ? -7.696 9.553 6.057 1.00 88.62 112 ARG A C 1
ATOM 878 O O . ARG A 1 112 ? -6.681 9.524 6.743 1.00 88.62 112 ARG A O 1
ATOM 885 N N . PHE A 1 113 ? -8.705 8.710 6.231 1.00 92.75 113 PHE A N 1
ATOM 886 C CA . PHE A 1 113 ? -8.779 7.705 7.272 1.00 92.75 113 PHE A CA 1
ATOM 887 C C . PHE A 1 113 ? -9.289 6.414 6.658 1.00 92.75 113 PHE A C 1
ATOM 889 O O . PHE A 1 113 ? -10.271 6.435 5.916 1.00 92.75 113 PHE A O 1
ATOM 896 N N . LEU A 1 114 ? -8.659 5.305 7.021 1.00 95.44 114 LEU A N 1
ATOM 897 C CA . LEU A 1 114 ? -9.141 3.963 6.731 1.00 95.44 114 LEU A CA 1
ATOM 898 C C . LEU A 1 114 ? -9.429 3.275 8.061 1.00 95.44 114 LEU A C 1
ATOM 900 O O . LEU A 1 114 ? -8.611 3.329 8.980 1.00 95.44 114 LEU A O 1
ATOM 904 N N . ILE A 1 115 ? -10.583 2.627 8.163 1.00 97.75 115 ILE A N 1
ATOM 905 C CA . ILE A 1 115 ? -10.919 1.749 9.277 1.00 97.75 115 ILE A CA 1
ATOM 906 C C . ILE A 1 115 ? -11.191 0.354 8.738 1.00 97.75 115 ILE A C 1
ATOM 908 O O . ILE A 1 115 ? -12.013 0.171 7.839 1.00 97.75 115 ILE A O 1
ATOM 912 N N . PHE A 1 116 ? -10.533 -0.621 9.351 1.00 98.31 116 PHE A N 1
ATOM 913 C CA . PHE A 1 116 ? -10.825 -2.035 9.194 1.00 98.31 116 PHE A CA 1
ATOM 914 C C . PHE A 1 116 ? -11.374 -2.569 10.513 1.00 98.31 116 PHE A C 1
ATOM 916 O O . PHE A 1 116 ? -10.700 -2.492 11.539 1.00 98.31 116 PHE A O 1
ATOM 923 N N . HIS A 1 117 ? -12.603 -3.074 10.494 1.00 98.38 117 HIS A N 1
ATOM 924 C CA . HIS A 1 117 ? -13.287 -3.620 11.665 1.00 98.38 117 HIS A CA 1
ATOM 925 C C . HIS A 1 117 ? -13.545 -5.113 11.465 1.00 98.38 117 HIS A C 1
ATOM 927 O O . HIS A 1 117 ? -14.119 -5.505 10.448 1.00 98.38 117 HIS A O 1
ATOM 933 N N . ASP A 1 118 ? -13.132 -5.948 12.418 1.00 97.75 118 ASP A N 1
ATOM 934 C CA . ASP A 1 118 ? -13.441 -7.377 12.384 1.00 97.75 118 ASP A CA 1
ATOM 935 C C . ASP A 1 118 ? -14.839 -7.657 12.943 1.00 97.75 118 ASP A C 1
ATOM 937 O O . ASP A 1 118 ? -15.032 -7.826 14.144 1.00 97.75 118 ASP A O 1
ATOM 941 N N . ALA A 1 119 ? -15.818 -7.773 12.045 1.00 93.88 119 ALA A N 1
ATOM 942 C CA . ALA A 1 119 ? -17.193 -8.132 12.386 1.00 93.88 119 ALA A CA 1
ATOM 943 C C . ALA A 1 119 ? -17.381 -9.648 12.637 1.00 93.88 119 ALA A C 1
ATOM 945 O O . ALA A 1 119 ? -18.507 -10.139 12.731 1.00 93.88 119 ALA A O 1
ATOM 946 N N . GLY A 1 120 ? -16.293 -10.424 12.709 1.00 91.81 120 GLY A N 1
ATOM 947 C CA . GLY A 1 120 ? -16.292 -11.866 12.956 1.00 91.81 120 GLY A CA 1
ATOM 948 C C . GLY A 1 120 ? -16.427 -12.704 11.683 1.00 91.81 120 GLY A C 1
ATOM 949 O O . GLY A 1 120 ? -15.603 -13.586 11.438 1.00 91.81 120 GLY A O 1
ATOM 950 N N . GLU A 1 121 ? -17.410 -12.425 10.827 1.00 91.00 121 GLU A N 1
ATOM 951 C CA . GLU A 1 121 ? -17.534 -13.120 9.531 1.00 91.00 121 GLU A CA 1
ATOM 952 C C . GLU A 1 121 ? -16.600 -12.529 8.466 1.00 91.00 121 GLU A C 1
ATOM 954 O O . GLU A 1 121 ? -16.005 -13.266 7.679 1.00 91.00 121 GLU A O 1
ATOM 959 N N . SER A 1 122 ? -16.417 -11.208 8.476 1.00 93.81 122 SER A N 1
ATOM 960 C CA . SER A 1 122 ? -15.607 -10.476 7.501 1.00 93.81 122 SER A CA 1
ATOM 961 C C . SER A 1 122 ? -15.013 -9.203 8.093 1.00 93.81 122 SER A C 1
ATOM 963 O O . SER A 1 122 ? -15.502 -8.698 9.103 1.00 93.81 122 SER A O 1
ATOM 965 N 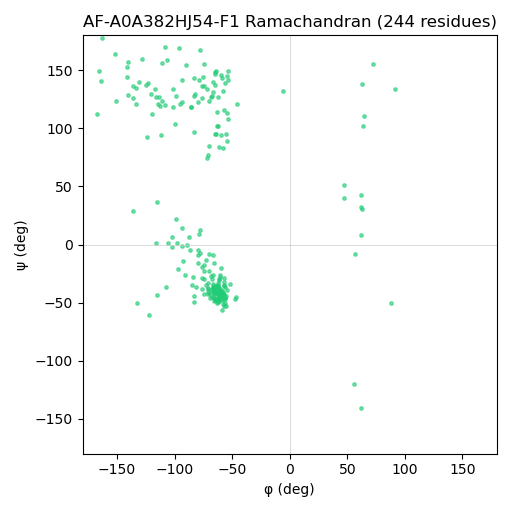N . ILE A 1 123 ? -14.014 -8.644 7.407 1.00 96.81 123 ILE A N 1
ATOM 966 C CA . ILE A 1 123 ? -13.508 -7.306 7.706 1.00 96.81 123 ILE A CA 1
ATOM 967 C C . ILE A 1 123 ? -14.343 -6.253 6.975 1.00 96.81 123 ILE A C 1
ATOM 969 O O . ILE A 1 123 ? -14.371 -6.200 5.739 1.00 96.81 123 ILE A O 1
ATOM 973 N N . GLU A 1 124 ? -14.991 -5.388 7.744 1.00 96.38 124 GLU A N 1
ATOM 974 C CA . GLU A 1 124 ? -15.643 -4.186 7.239 1.00 96.38 124 GLU A CA 1
ATOM 975 C C . GLU A 1 124 ? -14.589 -3.120 6.935 1.00 96.38 124 GLU A C 1
ATOM 977 O O . GLU A 1 124 ? -13.660 -2.911 7.711 1.00 96.38 124 GLU A O 1
ATOM 982 N N . TYR A 1 125 ? -14.737 -2.450 5.792 1.00 94.75 125 TYR A N 1
ATOM 983 C CA . TYR A 1 125 ? -13.890 -1.331 5.381 1.00 94.75 125 TYR A CA 1
ATOM 984 C C . TYR A 1 125 ? -14.719 -0.056 5.421 1.00 94.75 125 TYR A C 1
ATOM 986 O O . TYR A 1 125 ? -15.773 0.010 4.786 1.00 94.75 125 TYR A O 1
ATOM 994 N N . ILE A 1 126 ? -14.251 0.927 6.179 1.00 94.31 126 ILE A N 1
ATOM 995 C CA . ILE A 1 126 ? -14.959 2.176 6.437 1.00 94.31 126 ILE A CA 1
ATOM 996 C C . ILE A 1 126 ? -13.990 3.330 6.180 1.00 94.31 126 ILE A C 1
ATOM 998 O O . ILE A 1 126 ? -12.829 3.272 6.580 1.00 94.31 126 ILE A O 1
ATOM 1002 N N . GLU A 1 127 ? -14.481 4.400 5.557 1.00 92.81 127 GLU A N 1
ATOM 1003 C CA . GLU A 1 127 ? -13.725 5.631 5.302 1.00 92.81 127 GLU A CA 1
ATOM 1004 C C . GLU A 1 127 ? -14.306 6.782 6.141 1.00 92.81 127 GLU A C 1
ATOM 1006 O O . GLU A 1 127 ? -15.306 7.406 5.761 1.00 92.81 127 GLU A O 1
ATOM 1011 N N . PRO A 1 128 ? -13.754 7.059 7.336 1.00 93.75 128 PRO A N 1
ATOM 1012 C CA . PRO A 1 128 ? -14.222 8.169 8.150 1.00 93.75 128 PRO A CA 1
ATOM 1013 C C . PRO A 1 128 ? -13.980 9.538 7.504 1.00 93.75 128 PRO A C 1
ATOM 1015 O O . PRO A 1 128 ? -12.963 9.773 6.857 1.00 93.75 128 PRO A O 1
ATOM 1018 N N . ARG A 1 129 ? -14.899 10.482 7.750 1.00 91.50 129 ARG A N 1
ATOM 1019 C CA . ARG A 1 129 ? -14.807 11.859 7.241 1.00 91.50 129 ARG A CA 1
ATOM 1020 C C . ARG A 1 129 ? -13.787 12.694 8.015 1.00 91.50 129 ARG A C 1
ATOM 1022 O O . ARG A 1 129 ? -13.091 13.520 7.436 1.00 91.50 129 ARG A O 1
ATOM 1029 N N . ASP A 1 130 ? -13.734 12.493 9.328 1.00 94.56 130 ASP A N 1
ATOM 1030 C CA . ASP A 1 130 ? -12.922 13.254 10.270 1.00 94.56 130 ASP A CA 1
ATOM 1031 C C . ASP A 1 130 ? -12.774 12.493 11.603 1.00 94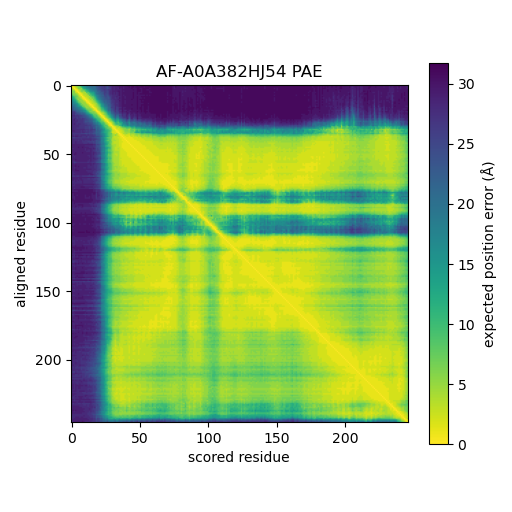.56 130 ASP A C 1
ATOM 1033 O O . ASP A 1 130 ? -13.350 11.418 11.804 1.00 94.56 130 ASP A O 1
ATOM 1037 N N . TYR A 1 131 ? -12.009 13.071 12.530 1.00 97.56 131 TYR A N 1
ATOM 1038 C CA . TYR A 1 131 ? -11.806 12.532 13.874 1.00 97.56 131 TYR A CA 1
ATOM 1039 C C . TYR A 1 131 ? -13.099 12.424 14.701 1.00 97.56 131 TYR A C 1
ATOM 1041 O O . TYR A 1 131 ? -13.195 11.522 15.528 1.00 97.56 131 TYR A O 1
ATOM 1049 N N . ALA A 1 132 ? -14.101 13.285 14.484 1.00 97.75 132 ALA A N 1
ATOM 1050 C CA . ALA A 1 132 ? -15.367 13.202 15.215 1.00 97.75 132 ALA A CA 1
ATOM 1051 C C . ALA A 1 132 ? -16.185 11.985 14.759 1.00 97.75 132 ALA A C 1
ATOM 1053 O O . ALA A 1 132 ? -16.708 11.246 15.592 1.00 97.75 132 ALA A O 1
ATOM 1054 N N . HIS A 1 133 ? -16.211 11.711 13.452 1.00 97.12 133 HIS A N 1
ATOM 1055 C CA . HIS A 1 133 ? -16.817 10.496 12.914 1.00 97.12 133 HIS A CA 1
ATOM 1056 C C . HIS A 1 133 ? -16.099 9.235 13.417 1.00 97.12 133 HIS A C 1
ATOM 1058 O O . HIS A 1 133 ? -16.753 8.238 13.704 1.00 97.12 133 HIS A O 1
ATOM 1064 N N . ILE A 1 134 ? -14.771 9.273 13.587 1.00 98.38 134 ILE A N 1
ATOM 1065 C CA . ILE A 1 134 ? -14.029 8.170 14.223 1.00 98.38 134 ILE A CA 1
ATOM 1066 C C . ILE A 1 134 ? -14.512 7.951 15.661 1.00 98.38 134 ILE A C 1
ATOM 1068 O O . ILE A 1 134 ? -14.783 6.811 16.032 1.00 98.38 134 ILE A O 1
ATOM 1072 N N . SER A 1 135 ? -14.668 9.011 16.460 1.00 98.44 135 SER A N 1
ATOM 1073 C CA . SER A 1 135 ? -15.193 8.899 17.828 1.00 98.44 135 SER A CA 1
ATOM 1074 C C . SER A 1 135 ? -16.587 8.261 17.866 1.00 98.44 135 SER A C 1
ATOM 1076 O O . SER A 1 135 ? -16.841 7.402 18.709 1.00 98.44 135 SER A O 1
ATOM 1078 N N . GLU A 1 136 ? -17.478 8.651 16.947 1.00 98.25 136 GLU A N 1
ATOM 1079 C CA . GLU A 1 136 ? -18.823 8.073 16.806 1.00 98.25 136 GLU A CA 1
ATOM 1080 C C . GLU A 1 136 ? -18.769 6.579 16.459 1.00 98.25 136 GLU A C 1
ATOM 1082 O O . GLU A 1 136 ? -19.431 5.769 17.111 1.00 98.25 136 GLU A O 1
ATOM 1087 N N . LEU A 1 137 ? -17.949 6.207 15.469 1.00 98.25 137 LEU A N 1
ATOM 1088 C CA . LEU A 1 137 ? -17.770 4.820 15.037 1.00 98.25 137 LEU A CA 1
ATOM 1089 C C . LEU A 1 137 ? -17.209 3.957 16.170 1.00 98.25 137 LEU A C 1
ATOM 1091 O O . LEU A 1 137 ? -17.771 2.913 16.481 1.00 98.25 137 LEU A O 1
ATOM 1095 N N . VAL A 1 138 ? -16.147 4.408 16.838 1.00 98.50 138 VAL A N 1
ATOM 1096 C CA . VAL A 1 138 ? -15.527 3.668 17.948 1.00 98.50 138 VAL A CA 1
ATOM 1097 C C . VAL A 1 138 ? -16.506 3.493 19.111 1.00 98.50 138 VAL A C 1
ATOM 1099 O O . VAL A 1 138 ? -16.570 2.411 19.690 1.00 98.50 138 VAL A O 1
ATOM 1102 N N . ALA A 1 139 ? -17.306 4.514 19.435 1.00 98.12 139 ALA A N 1
ATOM 1103 C CA . ALA A 1 139 ? -18.324 4.407 20.478 1.00 98.12 139 ALA A CA 1
ATOM 1104 C C . ALA A 1 139 ? -19.449 3.424 20.111 1.00 98.12 139 ALA A C 1
ATOM 1106 O O . ALA A 1 139 ? -19.935 2.707 20.984 1.00 98.12 139 ALA A O 1
ATOM 1107 N N . GLY A 1 140 ? -19.856 3.382 18.838 1.00 97.81 140 GLY A N 1
ATOM 1108 C CA . GLY A 1 140 ? -20.871 2.449 18.343 1.00 97.81 140 GLY A CA 1
ATOM 1109 C C . GLY A 1 140 ? -20.384 1.001 18.249 1.00 97.81 140 GLY A C 1
ATOM 1110 O O . GLY A 1 140 ? -21.164 0.086 18.500 1.00 97.81 140 GLY A O 1
ATOM 1111 N N . LEU A 1 141 ? -19.107 0.800 17.911 1.00 97.25 141 LEU A N 1
ATOM 1112 C CA . LEU A 1 141 ? -18.485 -0.520 17.769 1.00 97.25 141 LEU A CA 1
ATOM 1113 C C . LEU A 1 141 ? -17.990 -1.106 19.105 1.00 97.25 141 LEU A C 1
ATOM 1115 O O . LEU A 1 141 ? -17.935 -2.322 19.246 1.00 97.25 141 LEU A O 1
ATOM 1119 N N . ASP A 1 142 ? -17.626 -0.259 20.078 1.00 97.75 142 ASP A N 1
ATOM 1120 C CA . ASP A 1 142 ? -17.048 -0.638 21.383 1.00 97.75 142 ASP A CA 1
ATOM 1121 C C . ASP A 1 142 ? -15.901 -1.682 21.290 1.00 97.75 142 ASP A C 1
ATOM 1123 O O . ASP A 1 142 ? -15.913 -2.691 22.003 1.00 97.75 142 ASP A O 1
ATOM 1127 N N . PRO A 1 143 ? -14.873 -1.466 20.442 1.00 98.06 143 PRO A N 1
ATOM 1128 C CA . PRO A 1 143 ? -13.812 -2.450 20.216 1.00 98.06 143 PRO A CA 1
ATOM 1129 C C . PRO A 1 143 ? -12.965 -2.659 21.476 1.00 98.06 143 PRO A C 1
ATOM 1131 O O . PRO A 1 143 ? -12.618 -1.702 22.177 1.00 98.06 143 PRO A O 1
ATOM 1134 N N . LYS A 1 144 ? -12.577 -3.901 21.774 1.00 98.19 144 LYS A N 1
ATOM 1135 C CA . LYS A 1 144 ? -11.711 -4.227 22.920 1.00 98.19 144 LYS A CA 1
ATOM 1136 C C . LYS A 1 144 ? -10.260 -3.862 22.652 1.00 98.19 144 LYS A C 1
ATOM 1138 O O . LYS A 1 144 ? -9.537 -3.565 23.601 1.00 98.19 144 LYS A O 1
ATOM 1143 N N . THR A 1 145 ? -9.822 -3.887 21.396 1.00 98.69 145 THR A N 1
ATOM 1144 C CA . THR A 1 145 ? -8.451 -3.535 21.002 1.00 98.69 145 THR A CA 1
ATOM 1145 C C . THR A 1 145 ? -8.447 -2.748 19.698 1.00 98.69 145 THR A C 1
ATOM 1147 O O . THR A 1 145 ? -9.058 -3.166 18.714 1.00 98.69 145 THR A O 1
ATOM 1150 N N . ILE A 1 146 ? -7.758 -1.602 19.707 1.00 98.81 146 ILE A N 1
ATOM 1151 C CA . ILE A 1 146 ? -7.692 -0.665 18.582 1.00 98.81 146 ILE A CA 1
ATOM 1152 C C . ILE A 1 146 ? -6.236 -0.520 18.141 1.00 98.81 146 ILE A C 1
ATOM 1154 O O . ILE A 1 146 ? -5.427 0.033 18.876 1.00 98.81 146 ILE A O 1
ATOM 1158 N N . ALA A 1 147 ? -5.881 -0.985 16.951 1.00 98.62 147 ALA A N 1
ATOM 1159 C CA . ALA A 1 147 ? -4.558 -0.746 16.392 1.00 98.62 147 ALA A CA 1
ATOM 1160 C C . ALA A 1 147 ? -4.492 0.637 15.733 1.00 98.62 147 ALA A C 1
ATOM 1162 O O . ALA A 1 147 ? -5.338 0.967 14.900 1.00 98.62 147 ALA A O 1
ATOM 1163 N N . ILE A 1 148 ? -3.474 1.421 16.090 1.00 97.81 148 ILE A N 1
ATOM 1164 C CA . ILE A 1 148 ? -3.141 2.718 15.481 1.00 97.81 148 ILE A CA 1
ATOM 1165 C C . ILE A 1 148 ? -1.622 2.857 15.349 1.00 97.81 148 ILE A C 1
ATOM 1167 O O . ILE A 1 148 ? -0.870 2.239 16.106 1.00 97.81 148 ILE A O 1
ATOM 1171 N N . SER A 1 149 ? -1.159 3.709 14.437 1.00 94.81 149 SER A N 1
ATOM 1172 C CA . SER A 1 149 ? 0.262 4.062 14.373 1.00 94.81 149 SER A CA 1
ATOM 1173 C C . SER A 1 149 ? 0.718 4.790 15.644 1.00 94.81 149 SER A C 1
ATOM 1175 O O . SER A 1 149 ? -0.047 5.519 16.284 1.00 94.81 149 SER A O 1
ATOM 1177 N N . GLN A 1 150 ? 1.989 4.618 16.015 1.00 92.25 150 GLN A N 1
ATOM 1178 C CA . GLN A 1 150 ? 2.631 5.417 17.067 1.00 92.25 150 GLN A CA 1
ATOM 1179 C C . GLN A 1 150 ? 3.091 6.795 16.581 1.00 92.25 150 GLN A C 1
ATOM 1181 O O . GLN A 1 150 ? 3.378 7.675 17.390 1.00 92.25 150 GLN A O 1
ATOM 1186 N N . PHE A 1 151 ? 3.177 7.000 15.269 1.00 90.75 151 PHE A N 1
ATOM 1187 C CA . PHE A 1 151 ? 3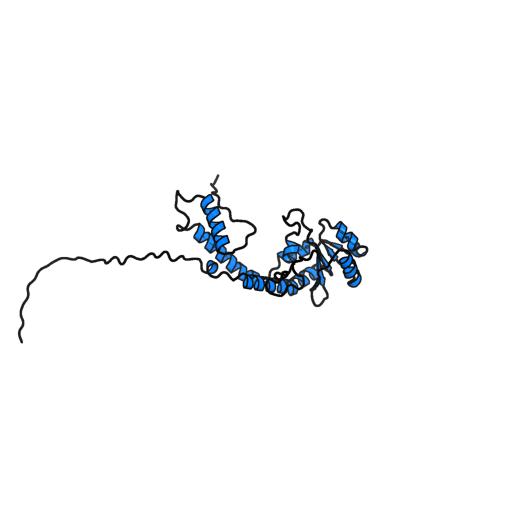.650 8.253 14.702 1.00 90.75 151 PHE A CA 1
ATOM 1188 C C . PHE A 1 151 ? 2.567 9.341 14.784 1.00 90.75 151 PHE A C 1
ATOM 1190 O O . PHE A 1 151 ? 1.457 9.133 14.296 1.00 90.75 151 PHE A O 1
ATOM 1197 N N . ASN A 1 152 ? 2.888 10.504 15.374 1.00 89.81 152 ASN A N 1
ATOM 1198 C CA . ASN A 1 152 ? 2.012 11.691 15.469 1.00 89.81 152 ASN A CA 1
ATOM 1199 C C . ASN A 1 152 ? 0.575 11.355 15.926 1.00 89.81 152 ASN A C 1
ATOM 1201 O O . ASN A 1 152 ? -0.416 11.785 15.323 1.00 89.81 152 ASN A O 1
ATOM 1205 N N . ASN A 1 153 ? 0.430 10.443 16.889 1.00 94.06 153 ASN A N 1
ATOM 1206 C CA . ASN A 1 153 ? -0.853 9.813 17.206 1.00 94.06 153 ASN A CA 1
ATOM 1207 C C . ASN A 1 153 ? -1.687 10.571 18.243 1.00 94.06 153 ASN A C 1
ATOM 1209 O O . ASN A 1 153 ? -2.817 10.173 18.517 1.00 94.06 153 ASN A O 1
ATOM 1213 N N . GLU A 1 154 ? -1.195 11.694 18.760 1.00 96.06 154 GLU A N 1
ATOM 1214 C CA . GLU A 1 154 ? -1.876 12.509 19.761 1.00 96.06 154 GLU A CA 1
ATOM 1215 C C . GLU A 1 154 ? -3.290 12.936 19.326 1.00 96.06 154 GLU A C 1
ATOM 1217 O O . GLU A 1 154 ? -4.216 12.782 20.129 1.00 96.06 154 GLU A O 1
ATOM 1222 N N . PRO A 1 155 ? -3.531 13.391 18.075 1.00 96.38 155 PRO A N 1
ATOM 1223 C CA . PRO A 1 155 ? -4.883 13.714 17.619 1.00 96.38 155 PRO A CA 1
ATOM 1224 C C . PRO A 1 155 ? -5.806 12.490 17.582 1.00 96.38 155 PRO A C 1
ATOM 1226 O O . PRO A 1 155 ? -6.983 12.596 17.924 1.00 96.38 155 PRO A O 1
ATOM 1229 N N . MET A 1 156 ? -5.274 11.321 17.208 1.00 97.81 156 MET A N 1
ATOM 1230 C CA . MET A 1 156 ? -6.038 10.074 17.185 1.00 97.81 156 MET A CA 1
ATOM 1231 C C . MET A 1 156 ? -6.379 9.619 18.605 1.00 97.81 156 MET A C 1
ATOM 1233 O O . MET A 1 156 ? -7.535 9.331 18.890 1.00 97.81 156 MET A O 1
ATOM 1237 N N . LEU A 1 157 ? -5.417 9.636 19.531 1.00 98.38 157 LEU A N 1
ATOM 1238 C CA . LEU A 1 157 ? -5.660 9.322 20.941 1.00 98.38 157 LEU A CA 1
ATOM 1239 C C . LEU A 1 157 ? -6.700 10.265 21.563 1.00 98.38 157 LEU A C 1
ATOM 1241 O O . LEU A 1 157 ? -7.576 9.810 22.299 1.00 98.38 157 LEU A O 1
ATOM 1245 N N . ALA A 1 158 ? -6.656 11.559 21.229 1.00 98.31 158 ALA A N 1
ATOM 1246 C CA . ALA A 1 158 ? -7.672 12.517 21.655 1.00 98.31 158 ALA A CA 1
ATOM 1247 C C . ALA A 1 158 ? -9.066 12.164 21.105 1.00 98.31 158 ALA A C 1
ATOM 1249 O O . ALA A 1 158 ? -10.042 12.212 21.854 1.00 98.31 158 ALA A O 1
ATOM 1250 N N . ALA A 1 159 ? -9.161 11.757 19.834 1.00 98.25 159 ALA A N 1
ATOM 1251 C CA . ALA A 1 159 ? -10.411 11.319 19.212 1.00 98.25 159 ALA A CA 1
ATOM 1252 C C . ALA A 1 159 ? -10.950 10.005 19.807 1.00 98.25 159 ALA A C 1
ATOM 1254 O O . ALA A 1 159 ? -12.161 9.848 19.965 1.00 98.25 159 ALA A O 1
ATOM 1255 N N . LEU A 1 160 ? -10.073 9.071 20.185 1.00 98.50 160 LEU A N 1
ATOM 1256 C CA . LEU A 1 160 ? -10.463 7.827 20.856 1.00 98.50 160 LEU A CA 1
ATOM 1257 C C . LEU A 1 160 ? -10.997 8.071 22.279 1.00 98.50 160 LEU A C 1
ATOM 1259 O O . LEU A 1 160 ? -11.793 7.277 22.784 1.00 98.50 160 LEU A O 1
ATOM 1263 N N . GLY A 1 161 ? -10.581 9.149 22.950 1.00 98.06 161 GLY A N 1
ATOM 1264 C CA . GLY A 1 161 ? -11.074 9.516 24.278 1.00 98.06 161 GLY A CA 1
ATOM 1265 C C . GLY A 1 161 ? -10.891 8.385 25.297 1.00 98.06 161 GLY A C 1
ATOM 1266 O O . GLY A 1 161 ? -9.778 7.923 25.537 1.00 98.06 161 GLY A O 1
ATOM 1267 N N . GLN A 1 162 ? -11.986 7.894 25.887 1.00 97.38 162 GLN A N 1
ATOM 1268 C CA . GLN A 1 162 ? -11.936 6.784 26.856 1.00 97.38 162 GLN A CA 1
ATOM 1269 C C . GLN A 1 162 ? -11.353 5.480 26.273 1.00 97.38 162 GLN A C 1
ATOM 1271 O O . GLN A 1 162 ? -10.769 4.673 27.002 1.00 97.38 162 GLN A O 1
ATOM 1276 N N . TYR A 1 163 ? -11.466 5.292 24.956 1.00 98.50 163 TYR A N 1
ATOM 1277 C CA . TYR A 1 163 ? -10.963 4.121 24.244 1.00 98.50 163 TYR A CA 1
ATOM 1278 C C . TYR A 1 163 ? -9.460 4.187 23.967 1.00 98.50 163 TYR A C 1
ATOM 1280 O O . TYR A 1 163 ? -8.879 3.173 23.597 1.00 98.50 163 TYR A O 1
ATOM 1288 N N . ALA A 1 164 ? -8.800 5.328 24.204 1.00 98.38 164 ALA A N 1
ATOM 1289 C CA . ALA A 1 164 ? -7.352 5.462 24.030 1.00 98.38 164 ALA A CA 1
ATOM 1290 C C . ALA A 1 164 ? -6.563 4.441 24.872 1.00 98.38 164 ALA A C 1
ATOM 1292 O O . ALA A 1 164 ? -5.501 3.985 24.467 1.00 98.38 164 ALA A O 1
ATOM 1293 N N . SER A 1 165 ? -7.116 4.018 26.014 1.00 98.19 165 SER A N 1
ATOM 1294 C CA . SER A 1 165 ? -6.544 2.957 26.860 1.00 98.19 165 SER A CA 1
ATOM 1295 C C . SER A 1 165 ? -6.535 1.561 26.218 1.00 98.19 165 SER A C 1
ATOM 1297 O O . SER A 1 165 ? -5.832 0.678 26.701 1.00 98.19 165 SER A O 1
ATOM 1299 N N . ARG A 1 166 ? -7.304 1.361 25.140 1.00 98.44 166 ARG A N 1
ATOM 1300 C CA . ARG A 1 166 ? -7.390 0.123 24.350 1.00 98.44 166 ARG A CA 1
ATOM 1301 C C . ARG A 1 166 ? -6.517 0.169 23.089 1.00 98.44 166 ARG A C 1
ATOM 1303 O O . ARG A 1 166 ? -6.549 -0.774 22.298 1.00 98.44 166 ARG A O 1
ATOM 1310 N N . ALA A 1 167 ? -5.791 1.269 22.876 1.00 98.50 167 ALA A N 1
ATOM 1311 C CA . ALA A 1 167 ? -4.946 1.452 21.709 1.00 98.50 167 ALA A CA 1
ATOM 1312 C C . ALA A 1 167 ? -3.665 0.608 21.807 1.00 98.50 167 ALA A C 1
ATOM 1314 O O . ALA A 1 167 ? -3.005 0.577 22.847 1.00 98.50 167 ALA A O 1
ATOM 1315 N N . VAL A 1 168 ? -3.300 -0.042 20.706 1.00 98.31 168 VAL A N 1
ATOM 1316 C CA . VAL A 1 168 ? -2.061 -0.807 20.537 1.00 98.31 168 VAL A CA 1
ATOM 1317 C C . VAL A 1 168 ? -1.339 -0.356 19.271 1.00 98.31 168 VAL A C 1
ATOM 1319 O O . VAL A 1 168 ? -1.940 0.236 18.375 1.00 98.31 168 VAL A O 1
ATOM 1322 N N . ASP A 1 169 ? -0.041 -0.633 19.201 1.00 97.06 169 ASP A N 1
ATOM 1323 C CA . ASP A 1 169 ? 0.776 -0.309 18.033 1.00 97.06 169 ASP A CA 1
ATOM 1324 C C . ASP A 1 169 ? 0.383 -1.164 16.820 1.00 97.06 169 ASP A C 1
ATOM 1326 O O . ASP A 1 169 ? 0.364 -2.395 16.893 1.00 97.06 169 ASP A O 1
ATOM 1330 N N . SER A 1 170 ? 0.096 -0.516 15.690 1.00 96.62 170 SER A N 1
ATOM 1331 C CA . SER A 1 170 ? -0.225 -1.190 14.433 1.00 96.62 170 SER A CA 1
ATOM 1332 C C . SER A 1 170 ? 0.994 -1.706 13.668 1.00 96.62 170 SER A C 1
ATOM 1334 O O . SER A 1 170 ? 0.810 -2.379 12.655 1.00 96.62 170 SER A O 1
ATOM 1336 N N . TRP A 1 171 ? 2.226 -1.433 14.115 1.00 94.31 171 TRP A N 1
ATOM 1337 C CA . TRP A 1 171 ? 3.457 -1.808 13.405 1.00 94.31 171 TRP A CA 1
ATOM 1338 C C . TRP A 1 171 ? 3.478 -3.268 12.930 1.00 94.31 171 TRP A C 1
ATOM 1340 O O . TRP A 1 171 ? 3.776 -3.546 11.766 1.00 94.31 171 TRP A O 1
ATOM 1350 N N . THR A 1 172 ? 3.104 -4.210 13.800 1.00 96.00 172 THR A N 1
ATOM 1351 C CA . THR A 1 172 ? 3.068 -5.633 13.440 1.00 96.00 172 THR A CA 1
ATOM 1352 C C . THR A 1 172 ? 2.057 -5.908 12.327 1.00 96.00 172 THR A C 1
ATOM 1354 O O . THR A 1 172 ? 2.385 -6.631 11.392 1.00 96.00 172 THR A O 1
ATOM 1357 N N . LEU A 1 173 ? 0.862 -5.307 12.362 1.00 96.94 173 LEU A N 1
ATOM 1358 C CA . LEU A 1 173 ? -0.129 -5.455 11.287 1.00 96.94 173 LEU A CA 1
ATOM 1359 C C . LEU A 1 173 ? 0.405 -4.915 9.958 1.00 96.94 173 LEU A C 1
ATOM 1361 O O . LEU A 1 173 ? 0.251 -5.574 8.933 1.00 96.94 173 LEU A O 1
ATOM 1365 N N . CYS A 1 174 ? 1.088 -3.767 9.980 1.00 94.56 174 CYS A N 1
ATOM 1366 C CA . CYS A 1 174 ? 1.708 -3.179 8.794 1.00 94.56 174 CYS A CA 1
ATOM 1367 C C . CYS A 1 174 ? 2.714 -4.143 8.147 1.00 94.56 174 CYS A C 1
ATOM 1369 O O . CYS A 1 174 ? 2.674 -4.362 6.936 1.00 94.56 174 CYS A O 1
ATOM 1371 N N . LEU A 1 175 ? 3.595 -4.752 8.948 1.00 94.12 175 LEU A N 1
ATOM 1372 C CA . LEU A 1 175 ? 4.562 -5.736 8.454 1.00 94.12 175 LEU A CA 1
ATOM 1373 C C . LEU A 1 175 ? 3.871 -6.989 7.908 1.00 94.12 175 LEU A C 1
ATOM 1375 O O . LEU A 1 175 ? 4.165 -7.410 6.790 1.00 94.12 175 LEU A O 1
ATOM 1379 N N . ARG A 1 176 ? 2.919 -7.548 8.667 1.00 96.56 176 ARG A N 1
ATOM 1380 C CA . ARG A 1 176 ? 2.173 -8.758 8.289 1.00 96.56 176 ARG A CA 1
ATOM 1381 C C . ARG A 1 176 ? 1.374 -8.560 7.001 1.00 96.56 176 ARG A C 1
ATOM 1383 O O . ARG A 1 176 ? 1.303 -9.468 6.173 1.00 96.56 176 ARG A O 1
ATOM 1390 N N . TRP A 1 177 ? 0.813 -7.366 6.807 1.00 95.50 177 TRP A N 1
ATOM 1391 C CA . TRP A 1 177 ? 0.174 -6.971 5.558 1.00 95.50 177 TRP A CA 1
ATOM 1392 C C . TRP A 1 177 ? 1.160 -7.064 4.394 1.00 95.50 177 TRP A C 1
ATOM 1394 O O . TRP A 1 177 ? 0.853 -7.729 3.408 1.00 95.50 177 TRP A O 1
ATOM 1404 N N . TYR A 1 178 ? 2.348 -6.462 4.508 1.00 92.88 178 TYR A N 1
ATOM 1405 C CA . TYR A 1 178 ? 3.336 -6.441 3.425 1.00 92.88 178 TYR A CA 1
ATOM 1406 C C . TYR A 1 178 ? 3.934 -7.796 3.072 1.00 92.88 178 TYR A C 1
ATOM 1408 O O . TYR A 1 178 ? 4.128 -8.081 1.893 1.00 92.88 178 TYR A O 1
ATOM 1416 N N . GLU A 1 179 ? 4.241 -8.626 4.064 1.00 94.19 179 GLU A N 1
ATOM 1417 C CA . GLU A 1 179 ? 4.853 -9.931 3.801 1.00 94.19 179 GLU A CA 1
ATOM 1418 C C . GLU A 1 179 ? 3.858 -10.952 3.230 1.00 94.19 179 GLU A C 1
ATOM 1420 O O . GLU A 1 179 ? 4.274 -11.953 2.646 1.00 94.19 179 GLU A O 1
ATOM 1425 N N . THR A 1 180 ? 2.551 -10.701 3.368 1.00 94.12 180 THR A N 1
ATOM 1426 C CA . THR A 1 180 ? 1.512 -11.624 2.906 1.00 94.12 180 THR A CA 1
ATOM 1427 C C . THR A 1 180 ? 0.937 -11.181 1.563 1.00 94.12 180 THR A C 1
ATOM 1429 O O . THR A 1 180 ? 0.097 -10.279 1.467 1.00 94.12 180 THR A O 1
ATOM 1432 N N . VAL A 1 181 ? 1.357 -11.879 0.511 1.00 90.88 181 VAL A N 1
ATOM 1433 C CA . VAL A 1 181 ? 0.884 -11.698 -0.868 1.00 90.88 181 VAL A CA 1
ATOM 1434 C C . VAL A 1 181 ? -0.034 -12.845 -1.294 1.00 90.88 181 VAL A C 1
ATOM 1436 O O . VAL A 1 181 ? -0.011 -13.928 -0.709 1.00 90.88 181 VAL A O 1
ATOM 1439 N N . SER A 1 182 ? -0.866 -12.619 -2.313 1.00 91.81 182 SER A N 1
ATOM 1440 C CA . SER A 1 182 ? -1.732 -13.672 -2.850 1.00 91.81 182 SER A CA 1
ATOM 1441 C C . SER A 1 182 ? -0.916 -14.669 -3.686 1.00 91.81 182 SER A C 1
ATOM 1443 O O . SER A 1 182 ? 0.122 -14.299 -4.245 1.00 91.81 182 SER A O 1
ATOM 1445 N N . PRO A 1 183 ? -1.383 -15.920 -3.842 1.00 91.12 183 PRO A N 1
ATOM 1446 C CA . PRO A 1 183 ? -0.749 -16.875 -4.750 1.00 91.12 183 PRO A CA 1
ATOM 1447 C C . PRO A 1 183 ? -0.617 -16.343 -6.186 1.00 91.12 183 PRO A C 1
ATOM 1449 O O . PRO A 1 183 ? 0.425 -16.510 -6.810 1.00 91.12 183 PRO A O 1
ATOM 1452 N N . GLU A 1 184 ? -1.631 -15.630 -6.680 1.00 92.00 184 GLU A N 1
ATOM 1453 C CA . GLU A 1 184 ? -1.618 -15.041 -8.024 1.00 92.00 184 GLU A CA 1
ATOM 1454 C C . GLU A 1 184 ? -0.555 -13.938 -8.174 1.00 92.00 184 GLU A C 1
ATOM 1456 O O . GLU A 1 184 ? 0.106 -13.854 -9.209 1.00 92.00 184 GLU A O 1
ATOM 1461 N N . MET A 1 185 ? -0.322 -13.123 -7.136 1.00 92.25 185 MET A N 1
ATOM 1462 C CA . MET A 1 185 ? 0.769 -12.139 -7.147 1.00 92.25 185 MET A CA 1
ATOM 1463 C C . MET A 1 185 ? 2.135 -12.816 -7.303 1.00 92.25 185 MET A C 1
ATOM 1465 O O . MET A 1 185 ? 2.989 -12.308 -8.026 1.00 92.25 185 MET A O 1
ATOM 1469 N N . ILE A 1 186 ? 2.341 -13.974 -6.665 1.00 90.75 186 ILE A N 1
ATOM 1470 C CA . ILE A 1 186 ? 3.584 -14.753 -6.797 1.00 90.75 186 ILE A CA 1
ATOM 1471 C C . ILE A 1 186 ? 3.746 -15.278 -8.228 1.00 90.75 186 ILE A C 1
ATOM 1473 O O . ILE A 1 186 ? 4.860 -15.299 -8.753 1.00 90.75 186 ILE A O 1
ATOM 1477 N N . GLU A 1 187 ? 2.655 -15.696 -8.869 1.00 88.94 187 GLU A N 1
ATOM 1478 C CA . GLU A 1 187 ? 2.682 -16.124 -10.268 1.00 88.94 187 GLU A CA 1
ATOM 1479 C C . GLU A 1 187 ? 3.075 -14.966 -11.190 1.00 88.94 187 GLU A C 1
ATOM 1481 O O . GLU A 1 187 ? 4.042 -15.104 -11.938 1.00 88.94 187 GLU A O 1
ATOM 1486 N N . ARG A 1 188 ? 2.429 -13.797 -11.069 1.00 89.44 188 ARG A N 1
ATOM 1487 C CA . ARG A 1 188 ? 2.745 -12.622 -11.909 1.00 89.44 188 ARG A CA 1
ATOM 1488 C C . ARG A 1 188 ? 4.085 -11.980 -11.615 1.00 89.44 188 ARG A C 1
ATOM 1490 O O . ARG A 1 188 ? 4.673 -11.367 -12.502 1.00 89.44 188 ARG A O 1
ATOM 1497 N N . TYR A 1 189 ? 4.628 -12.172 -10.417 1.00 90.31 189 TYR A N 1
ATOM 1498 C CA . TYR A 1 189 ? 5.996 -11.759 -10.128 1.00 90.31 189 TYR A CA 1
ATOM 1499 C C . TYR A 1 189 ? 7.009 -12.410 -11.085 1.00 90.31 189 TYR A C 1
ATOM 1501 O O . TYR A 1 189 ? 7.997 -11.777 -11.451 1.00 90.31 189 TYR A O 1
ATOM 1509 N N . ARG A 1 190 ? 6.757 -13.642 -11.551 1.00 88.75 190 ARG A N 1
ATOM 1510 C CA . ARG A 1 190 ? 7.634 -14.307 -12.528 1.00 88.75 190 ARG A CA 1
ATOM 1511 C C . ARG A 1 190 ? 7.641 -13.589 -13.873 1.00 88.75 190 ARG A C 1
ATOM 1513 O O . ARG A 1 190 ? 8.717 -13.427 -14.441 1.00 88.75 190 ARG A O 1
ATOM 1520 N N . ASP A 1 191 ? 6.483 -13.120 -14.329 1.00 89.19 191 ASP A N 1
ATOM 1521 C CA . ASP A 1 191 ? 6.348 -12.372 -15.583 1.00 89.19 191 ASP A CA 1
ATOM 1522 C C . ASP A 1 191 ? 7.078 -11.024 -15.486 1.00 89.19 191 ASP A C 1
ATOM 1524 O O . ASP A 1 191 ? 7.837 -10.653 -16.379 1.00 89.19 191 ASP A O 1
ATOM 1528 N N . VAL A 1 192 ? 6.952 -10.336 -14.344 1.00 89.69 192 VAL A N 1
ATOM 1529 C CA . VAL A 1 192 ? 7.684 -9.086 -14.063 1.00 89.69 192 VAL A CA 1
ATOM 1530 C C . VAL A 1 192 ? 9.199 -9.313 -14.073 1.00 89.69 192 VAL A C 1
ATOM 1532 O O . VAL A 1 192 ? 9.943 -8.531 -14.664 1.00 89.69 192 VAL A O 1
ATOM 1535 N N . VAL A 1 193 ? 9.677 -10.391 -13.445 1.00 91.88 193 VAL A N 1
ATOM 1536 C CA . VAL A 1 193 ? 11.105 -10.749 -13.447 1.00 91.88 193 VAL A CA 1
ATOM 1537 C C . VAL A 1 193 ? 11.584 -11.123 -14.851 1.00 91.88 193 VAL A C 1
ATOM 1539 O O . VAL A 1 193 ? 12.696 -10.755 -15.232 1.00 91.88 193 VAL A O 1
ATOM 1542 N N . ALA A 1 194 ? 10.774 -11.839 -15.630 1.00 90.88 194 ALA A N 1
ATOM 1543 C CA . ALA A 1 194 ? 11.097 -12.178 -17.011 1.00 90.88 194 ALA A CA 1
ATOM 1544 C C . ALA A 1 194 ? 11.239 -10.912 -17.868 1.00 90.88 194 ALA A C 1
ATOM 1546 O O . ALA A 1 194 ? 12.283 -10.727 -18.489 1.00 90.88 194 ALA A O 1
ATOM 1547 N N . LEU A 1 195 ? 10.274 -9.991 -17.796 1.00 91.75 195 LEU A N 1
ATOM 1548 C CA . LEU A 1 195 ? 10.335 -8.687 -18.460 1.00 91.75 195 LEU A CA 1
ATOM 1549 C C . LEU A 1 195 ? 11.580 -7.884 -18.061 1.00 91.75 195 LEU A C 1
ATOM 1551 O O . LEU A 1 195 ? 12.275 -7.342 -18.918 1.00 91.75 195 LEU A O 1
ATOM 1555 N N . ALA A 1 196 ? 11.894 -7.820 -16.764 1.00 91.69 196 ALA A N 1
ATOM 1556 C CA . ALA A 1 196 ? 13.086 -7.122 -16.291 1.00 91.69 196 ALA A CA 1
ATOM 1557 C C . ALA A 1 196 ? 14.367 -7.724 -16.894 1.00 91.69 196 ALA A C 1
ATOM 1559 O O . ALA A 1 196 ? 15.237 -6.987 -17.354 1.00 91.69 196 ALA A O 1
ATOM 1560 N N . ASN A 1 197 ? 14.470 -9.055 -16.940 1.00 93.56 197 ASN A N 1
ATOM 1561 C CA . ASN A 1 197 ? 15.606 -9.737 -17.556 1.00 93.56 197 ASN A CA 1
ATOM 1562 C C . ASN A 1 197 ? 15.680 -9.507 -19.071 1.00 93.56 197 ASN A C 1
ATOM 1564 O O . ASN A 1 197 ? 16.783 -9.355 -19.587 1.00 93.56 197 ASN A O 1
ATOM 1568 N N . GLU A 1 198 ? 14.547 -9.446 -19.775 1.00 93.75 198 GLU A N 1
ATOM 1569 C CA . GLU A 1 198 ? 14.504 -9.103 -21.202 1.00 93.75 198 GLU A CA 1
ATOM 1570 C C . GLU A 1 198 ? 15.039 -7.686 -21.451 1.00 93.75 198 GLU A C 1
ATOM 1572 O O . GLU A 1 198 ? 15.933 -7.505 -22.278 1.00 93.75 198 GLU A O 1
ATOM 1577 N N . ILE A 1 199 ? 14.569 -6.696 -20.682 1.00 93.19 199 ILE A N 1
ATOM 1578 C CA . ILE A 1 199 ? 15.024 -5.300 -20.788 1.00 93.19 199 ILE A CA 1
ATOM 1579 C C . ILE A 1 199 ? 16.524 -5.191 -20.467 1.00 93.19 199 ILE A C 1
ATOM 1581 O O . ILE A 1 199 ? 17.264 -4.506 -21.174 1.00 93.19 199 ILE A O 1
ATOM 1585 N N . ILE A 1 200 ? 16.999 -5.891 -19.429 1.00 93.81 200 ILE A N 1
ATOM 1586 C CA . ILE A 1 200 ? 18.424 -5.943 -19.066 1.00 93.81 200 ILE A CA 1
ATOM 1587 C C . ILE A 1 200 ? 19.249 -6.583 -20.189 1.00 93.81 200 ILE A C 1
ATOM 1589 O O . ILE A 1 200 ? 20.295 -6.048 -20.561 1.00 93.81 200 ILE A O 1
ATOM 1593 N N . ALA A 1 201 ? 18.796 -7.712 -20.737 1.00 94.69 201 ALA A N 1
ATOM 1594 C CA . ALA A 1 201 ? 19.498 -8.415 -21.804 1.00 94.69 201 ALA A CA 1
ATOM 1595 C C . ALA A 1 201 ? 19.615 -7.555 -23.069 1.00 94.69 201 ALA A C 1
ATOM 1597 O O . ALA A 1 201 ? 20.686 -7.502 -23.672 1.00 94.69 201 ALA A O 1
ATOM 1598 N N . GLU A 1 202 ? 18.548 -6.845 -23.444 1.00 94.62 202 GLU A N 1
ATOM 1599 C CA . GLU A 1 202 ? 18.557 -5.919 -24.576 1.00 94.62 202 GLU A CA 1
ATOM 1600 C C . GLU A 1 202 ? 19.501 -4.736 -24.324 1.00 94.62 202 GLU A C 1
ATOM 1602 O O . GLU A 1 202 ? 20.369 -4.464 -25.159 1.00 94.62 202 GLU A O 1
ATOM 1607 N N . GLY A 1 203 ? 19.409 -4.103 -23.149 1.00 94.56 203 GLY A N 1
ATOM 1608 C CA . GLY A 1 203 ? 20.218 -2.936 -22.785 1.00 94.56 203 GLY A CA 1
ATOM 1609 C C . GLY A 1 203 ? 21.725 -3.195 -22.773 1.00 94.56 203 GLY A C 1
ATOM 1610 O O . GLY A 1 203 ? 22.507 -2.288 -23.047 1.00 94.56 203 GLY A O 1
ATOM 1611 N N . PHE A 1 204 ? 22.154 -4.435 -22.518 1.00 94.88 204 PHE A N 1
ATOM 1612 C CA . PHE A 1 204 ? 23.566 -4.838 -22.573 1.00 94.88 204 PHE A CA 1
ATOM 1613 C C . PHE A 1 204 ? 23.958 -5.602 -23.845 1.00 94.88 204 PHE A C 1
ATOM 1615 O O . PHE A 1 204 ? 25.083 -6.095 -23.953 1.00 94.88 204 PHE A O 1
ATOM 1622 N N . SER A 1 205 ? 23.056 -5.707 -24.818 1.00 96.25 205 SER A N 1
ATOM 1623 C CA . SER A 1 205 ? 23.337 -6.366 -26.092 1.00 96.25 205 SER A CA 1
ATOM 1624 C C . SER A 1 205 ? 24.157 -5.477 -27.033 1.00 96.25 205 SER A C 1
ATOM 1626 O O . SER A 1 205 ? 24.253 -4.261 -26.861 1.00 96.25 205 SER A O 1
ATOM 1628 N N . SER A 1 206 ? 24.685 -6.068 -28.109 1.00 95.81 206 SER A N 1
ATOM 1629 C CA . SER A 1 206 ? 25.349 -5.322 -29.186 1.00 95.81 206 SER A CA 1
ATOM 1630 C C . SER A 1 206 ? 24.410 -4.408 -29.984 1.00 95.81 206 SER A C 1
ATOM 1632 O O . SER A 1 206 ? 24.897 -3.630 -30.797 1.00 95.81 206 SER A O 1
ATOM 1634 N N . LYS A 1 207 ? 23.084 -4.498 -29.781 1.00 93.62 207 LYS A N 1
ATOM 1635 C CA . LYS A 1 207 ? 22.115 -3.562 -30.375 1.00 93.62 207 LYS A CA 1
ATOM 1636 C C . LYS A 1 207 ? 22.204 -2.177 -29.729 1.00 93.62 207 LYS A C 1
ATOM 1638 O O . LYS A 1 207 ? 22.001 -1.175 -30.403 1.00 93.62 207 LYS A O 1
ATOM 1643 N N . VAL A 1 208 ? 22.518 -2.133 -28.433 1.00 96.75 208 VAL A N 1
ATOM 1644 C CA . VAL A 1 208 ? 22.550 -0.904 -27.623 1.00 96.75 208 VAL A CA 1
ATOM 1645 C C . VAL A 1 208 ? 23.990 -0.489 -27.305 1.00 96.75 208 VAL A C 1
ATOM 1647 O O . VAL A 1 208 ? 24.327 0.696 -27.308 1.00 96.75 208 VAL A O 1
ATOM 1650 N N . VAL A 1 209 ? 24.878 -1.459 -27.065 1.00 96.50 209 VAL A N 1
ATOM 1651 C CA . VAL A 1 209 ? 26.261 -1.214 -26.642 1.00 96.50 209 VAL A CA 1
ATOM 1652 C C . VAL A 1 209 ? 27.237 -1.355 -27.806 1.00 96.50 209 VAL A C 1
ATOM 1654 O O . VAL A 1 209 ? 27.459 -2.445 -28.331 1.00 96.50 209 VAL A O 1
ATOM 1657 N N . THR A 1 210 ? 27.923 -0.258 -28.126 1.00 97.38 210 THR A N 1
ATOM 1658 C CA . THR A 1 210 ? 29.082 -0.234 -29.023 1.00 97.38 210 THR A CA 1
ATOM 1659 C C . THR A 1 210 ? 30.368 0.007 -28.218 1.00 97.38 210 THR A C 1
ATOM 1661 O O . THR A 1 210 ? 30.500 1.054 -27.574 1.00 97.38 210 THR A O 1
ATOM 1664 N N . PRO A 1 211 ? 31.352 -0.917 -28.247 1.00 95.75 211 PRO A N 1
ATOM 1665 C CA . PRO A 1 211 ? 32.609 -0.757 -27.518 1.00 95.75 211 PRO A CA 1
ATOM 1666 C C . PRO A 1 211 ? 33.350 0.532 -27.878 1.00 95.75 211 PRO A C 1
ATOM 1668 O O . PRO A 1 211 ? 33.462 0.890 -29.048 1.00 95.75 211 PRO A O 1
ATOM 1671 N N . ASN A 1 212 ? 33.912 1.194 -26.864 1.00 95.94 212 ASN A N 1
ATOM 1672 C CA . ASN A 1 212 ? 34.613 2.484 -26.972 1.00 95.94 212 ASN A CA 1
ATOM 1673 C C . ASN A 1 212 ? 33.750 3.665 -27.461 1.00 95.94 212 ASN A C 1
ATOM 1675 O O . ASN A 1 212 ? 34.302 4.736 -27.709 1.00 95.94 212 ASN A O 1
ATOM 1679 N N . VAL A 1 213 ? 32.432 3.486 -27.592 1.00 97.62 213 VAL A N 1
ATOM 1680 C CA . VAL A 1 213 ? 31.492 4.533 -28.019 1.00 97.62 213 VAL A CA 1
ATOM 1681 C C . VAL A 1 213 ? 30.420 4.746 -26.955 1.00 97.62 213 VAL A C 1
ATOM 1683 O O . VAL A 1 213 ? 30.342 5.837 -26.403 1.00 97.62 213 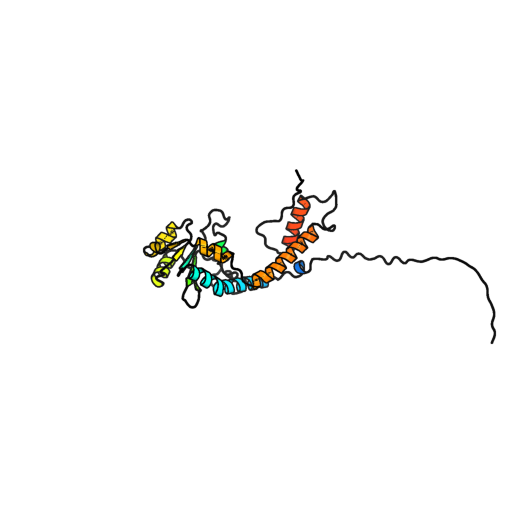VAL A O 1
ATOM 1686 N N . THR A 1 214 ? 29.639 3.711 -26.633 1.00 97.38 214 THR A N 1
ATOM 1687 C CA . THR A 1 214 ? 28.549 3.802 -25.652 1.00 97.38 214 THR A CA 1
ATOM 1688 C C . THR A 1 214 ? 29.105 4.029 -24.248 1.00 97.38 214 THR A C 1
ATOM 1690 O O . THR A 1 214 ? 29.961 3.276 -23.771 1.00 97.38 214 THR A O 1
ATOM 1693 N N . THR A 1 215 ? 28.601 5.054 -23.570 1.00 96.62 215 THR A N 1
ATOM 1694 C CA . THR A 1 215 ? 28.946 5.385 -22.186 1.00 96.62 215 THR A CA 1
ATOM 1695 C C . THR A 1 215 ? 27.920 4.816 -21.199 1.00 96.62 215 THR A C 1
ATOM 1697 O O . THR A 1 215 ? 26.840 4.361 -21.572 1.00 96.62 215 THR A O 1
ATOM 1700 N N . THR A 1 216 ? 28.231 4.848 -19.898 1.00 96.25 216 THR A N 1
ATOM 1701 C CA . THR A 1 216 ? 27.241 4.500 -18.864 1.00 96.25 216 THR A CA 1
ATOM 1702 C C . THR A 1 216 ? 26.089 5.498 -18.789 1.00 96.25 216 THR A C 1
ATOM 1704 O O . THR A 1 216 ? 25.006 5.121 -18.355 1.00 96.25 216 THR A O 1
ATOM 1707 N N . ASP A 1 217 ? 26.310 6.756 -19.185 1.00 96.56 217 ASP A N 1
ATOM 1708 C CA . ASP A 1 217 ? 25.250 7.768 -19.213 1.00 96.56 217 ASP A CA 1
ATOM 1709 C C . ASP A 1 217 ? 24.249 7.480 -20.337 1.00 96.56 217 ASP A C 1
ATOM 1711 O O . ASP A 1 217 ? 23.046 7.466 -20.087 1.00 96.56 217 ASP A O 1
ATOM 1715 N N . ASP A 1 218 ? 24.741 7.107 -21.523 1.00 97.00 218 ASP A N 1
ATOM 1716 C CA . ASP A 1 218 ? 23.888 6.680 -22.641 1.00 97.00 218 ASP A CA 1
ATOM 1717 C C . ASP A 1 218 ? 23.006 5.492 -22.241 1.00 97.00 218 ASP A C 1
ATOM 1719 O O . ASP A 1 218 ? 21.809 5.483 -22.510 1.00 97.00 218 ASP A O 1
ATOM 1723 N N . LEU A 1 219 ? 23.571 4.511 -21.5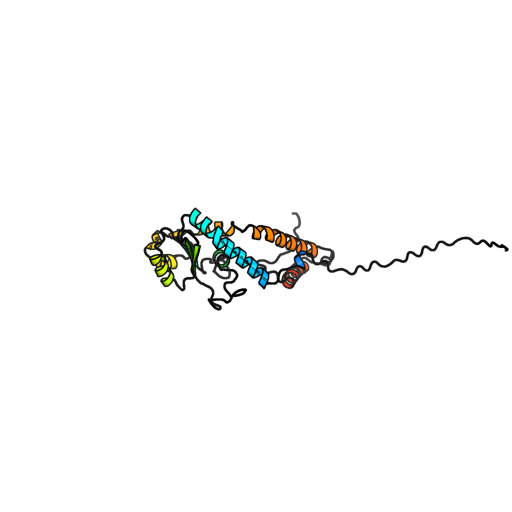26 1.00 96.44 219 LEU A N 1
ATOM 1724 C CA . LEU A 1 219 ? 22.797 3.380 -21.010 1.00 96.44 219 LEU A CA 1
ATOM 1725 C C . LEU A 1 219 ? 21.750 3.806 -19.978 1.00 96.44 219 LEU A C 1
ATOM 1727 O O . LEU A 1 219 ? 20.623 3.317 -20.020 1.00 96.44 219 LEU A O 1
ATOM 1731 N N . ASN A 1 220 ? 22.087 4.721 -19.065 1.00 96.06 220 ASN A N 1
ATOM 1732 C CA . ASN A 1 220 ? 21.119 5.243 -18.098 1.00 96.06 220 ASN A CA 1
ATOM 1733 C C . ASN A 1 220 ? 19.922 5.902 -18.784 1.00 96.06 220 ASN A C 1
ATOM 1735 O O . ASN A 1 220 ? 18.791 5.701 -18.341 1.00 96.06 220 ASN A O 1
ATOM 1739 N N . TRP A 1 221 ? 20.156 6.674 -19.845 1.00 95.81 221 TRP A N 1
ATOM 1740 C CA . TRP A 1 221 ? 19.084 7.272 -20.640 1.00 95.81 221 TRP A CA 1
ATOM 1741 C C . TRP A 1 221 ? 18.307 6.231 -21.437 1.00 95.81 221 TRP A C 1
ATOM 1743 O O . TRP A 1 221 ? 17.079 6.238 -21.375 1.00 95.81 221 TRP A O 1
ATOM 1753 N N . TRP A 1 222 ? 18.993 5.269 -22.052 1.00 96.25 222 TRP A N 1
ATOM 1754 C CA . TRP A 1 222 ? 18.350 4.187 -22.792 1.00 96.25 222 TRP A CA 1
ATOM 1755 C C . TRP A 1 222 ? 17.356 3.397 -21.927 1.00 96.25 222 TRP A C 1
ATOM 1757 O O . TRP A 1 222 ? 16.215 3.195 -22.331 1.00 96.25 222 TRP A O 1
ATOM 1767 N N . PHE A 1 223 ? 17.730 3.006 -20.700 1.00 95.00 223 PHE A N 1
ATOM 1768 C CA . PHE A 1 223 ? 16.803 2.293 -19.807 1.00 95.00 223 PHE A CA 1
ATOM 1769 C C . PHE A 1 223 ? 15.599 3.158 -19.400 1.00 95.00 223 PHE A C 1
ATOM 1771 O O . PHE A 1 223 ? 14.495 2.636 -19.259 1.00 95.00 223 PHE A O 1
ATOM 1778 N N . ARG A 1 224 ? 15.784 4.473 -19.213 1.00 93.88 224 ARG A N 1
ATOM 1779 C CA . ARG A 1 224 ? 14.686 5.399 -18.879 1.00 93.88 224 ARG A CA 1
ATOM 1780 C C . ARG A 1 224 ? 13.687 5.511 -20.023 1.00 93.88 224 ARG A C 1
ATOM 1782 O O . ARG A 1 224 ? 12.488 5.430 -19.773 1.00 93.88 224 ARG A O 1
ATOM 1789 N N . GLU A 1 225 ? 14.182 5.679 -21.244 1.00 94.44 225 GLU A N 1
ATOM 1790 C CA . GLU A 1 225 ? 13.359 5.743 -22.452 1.00 94.44 225 GLU A CA 1
ATOM 1791 C C . GLU A 1 225 ? 12.650 4.409 -22.695 1.00 94.44 225 GLU A C 1
ATOM 1793 O O . GLU A 1 225 ? 11.432 4.389 -22.826 1.00 94.44 225 GLU A O 1
ATOM 1798 N N . LYS A 1 226 ? 13.363 3.279 -22.596 1.00 93.38 226 LYS A N 1
ATOM 1799 C CA . LYS A 1 226 ? 12.769 1.945 -22.756 1.00 93.38 226 LYS A CA 1
ATOM 1800 C C . LYS A 1 226 ? 11.616 1.694 -21.780 1.00 93.38 226 LYS A C 1
ATOM 1802 O O . LYS A 1 226 ? 10.581 1.168 -22.175 1.00 93.38 226 LYS A O 1
ATOM 1807 N N . MET A 1 227 ? 11.773 2.058 -20.505 1.00 91.56 227 MET A N 1
ATOM 1808 C CA . MET A 1 227 ? 10.699 1.916 -19.510 1.00 91.56 227 MET A CA 1
ATOM 1809 C C . MET A 1 227 ? 9.511 2.843 -19.800 1.00 91.56 227 MET A C 1
ATOM 1811 O O . MET A 1 227 ? 8.364 2.426 -19.628 1.00 91.56 227 MET A O 1
ATOM 1815 N N . LEU A 1 228 ? 9.782 4.071 -20.258 1.00 91.56 228 LEU A N 1
ATOM 1816 C CA . LEU A 1 228 ? 8.757 5.035 -20.656 1.00 91.56 228 LEU A CA 1
ATOM 1817 C C . LEU A 1 228 ? 7.945 4.531 -21.857 1.00 91.56 228 LEU A C 1
ATOM 1819 O O . LEU A 1 228 ? 6.717 4.559 -21.803 1.00 91.56 228 LEU A O 1
ATOM 1823 N N . ASP A 1 229 ? 8.612 4.024 -22.894 1.00 91.94 229 ASP A N 1
ATOM 1824 C CA . ASP A 1 229 ? 7.981 3.496 -24.111 1.00 91.94 229 ASP A CA 1
ATOM 1825 C C . ASP A 1 229 ? 7.090 2.284 -23.817 1.00 91.94 229 ASP A C 1
ATOM 1827 O O . ASP A 1 229 ? 6.024 2.118 -24.410 1.00 91.94 229 ASP A O 1
ATOM 1831 N N . LEU A 1 230 ? 7.497 1.460 -22.849 1.00 90.19 230 LEU A N 1
ATOM 1832 C CA . LEU A 1 230 ? 6.722 0.317 -22.367 1.00 90.19 230 LEU A CA 1
ATOM 1833 C C . LEU A 1 230 ? 5.583 0.713 -21.407 1.00 90.19 230 LEU A C 1
ATOM 1835 O O . LEU A 1 230 ? 4.787 -0.139 -21.013 1.00 90.19 230 LEU A O 1
ATOM 1839 N N . GLY A 1 231 ? 5.485 1.981 -20.995 1.00 88.56 231 GLY A N 1
ATOM 1840 C CA . GLY A 1 231 ? 4.477 2.434 -20.030 1.00 88.56 231 GLY A CA 1
ATOM 1841 C C . GLY A 1 231 ? 4.617 1.777 -18.649 1.00 88.56 231 GLY A C 1
ATOM 1842 O O . GLY A 1 231 ? 3.613 1.550 -17.958 1.00 88.56 231 GLY A O 1
ATOM 1843 N N . ILE A 1 232 ? 5.848 1.428 -18.266 1.00 88.44 232 ILE A N 1
ATOM 1844 C CA . ILE A 1 232 ? 6.174 0.832 -16.968 1.00 88.44 232 ILE A CA 1
ATOM 1845 C C . ILE A 1 232 ? 6.323 1.950 -15.940 1.00 88.44 232 ILE A C 1
ATOM 1847 O O . ILE A 1 232 ? 7.077 2.900 -16.131 1.00 88.44 232 ILE A O 1
ATOM 1851 N N . GLU A 1 233 ? 5.611 1.814 -14.827 1.00 83.88 233 GLU A N 1
ATOM 1852 C CA . GLU A 1 233 ? 5.763 2.697 -13.675 1.00 83.88 233 GLU A CA 1
ATOM 1853 C C . GLU A 1 233 ? 6.939 2.232 -12.812 1.00 83.88 233 GLU A C 1
ATOM 1855 O O . GLU A 1 233 ? 7.168 1.033 -12.632 1.00 83.88 233 GLU A O 1
ATOM 1860 N N . HIS A 1 234 ? 7.679 3.181 -12.247 1.00 83.69 234 HIS A N 1
ATOM 1861 C CA . HIS A 1 234 ? 8.827 2.900 -11.393 1.00 83.69 234 HIS A CA 1
ATOM 1862 C C . HIS A 1 234 ? 8.893 3.880 -10.232 1.00 83.69 234 HIS A C 1
ATOM 1864 O O . HIS A 1 234 ? 8.613 5.068 -10.374 1.00 83.69 234 HIS A O 1
ATOM 1870 N N . GLU A 1 235 ? 9.327 3.380 -9.080 1.00 76.88 235 GLU A N 1
ATOM 1871 C CA . GLU A 1 235 ? 9.665 4.232 -7.940 1.00 76.88 235 GLU A CA 1
ATOM 1872 C C . GLU A 1 235 ? 11.093 4.775 -8.075 1.00 76.88 235 GLU A C 1
ATOM 1874 O O . GLU A 1 235 ? 11.344 5.963 -7.894 1.00 76.88 235 GLU A O 1
ATOM 1879 N N . ASN A 1 236 ? 12.030 3.906 -8.460 1.00 82.62 236 ASN A N 1
ATOM 1880 C CA . ASN A 1 236 ? 13.432 4.242 -8.661 1.00 82.62 236 ASN A CA 1
ATOM 1881 C C . ASN A 1 236 ? 13.859 3.874 -10.079 1.00 82.62 236 ASN A C 1
ATOM 1883 O O . ASN A 1 236 ? 13.523 2.803 -10.582 1.00 82.62 236 ASN A O 1
ATOM 1887 N N . HIS A 1 237 ? 14.641 4.745 -10.709 1.00 83.88 237 HIS A N 1
ATOM 1888 C CA . HIS A 1 237 ? 15.223 4.442 -12.009 1.00 83.88 237 HIS A CA 1
ATOM 1889 C C . HIS A 1 237 ? 16.447 3.528 -11.870 1.00 83.88 237 HIS A C 1
ATOM 1891 O O . HIS A 1 237 ? 17.265 3.746 -10.966 1.00 83.88 237 HIS A O 1
ATOM 1897 N N . PRO A 1 238 ? 16.640 2.565 -12.791 1.00 85.19 238 PRO A N 1
ATOM 1898 C CA . PRO A 1 238 ? 17.885 1.815 -12.853 1.00 85.19 238 PRO A CA 1
ATOM 1899 C C . PRO A 1 238 ? 19.059 2.770 -13.091 1.00 85.19 238 PRO A C 1
ATOM 1901 O O . PRO A 1 238 ? 18.929 3.802 -13.753 1.00 85.19 238 PRO A O 1
ATOM 1904 N N . SER A 1 239 ? 20.205 2.437 -12.501 1.00 89.06 239 SER A N 1
ATOM 1905 C CA . SER A 1 239 ? 21.436 3.218 -12.620 1.00 89.06 239 SER A CA 1
ATOM 1906 C C . SER A 1 239 ? 22.612 2.297 -12.923 1.00 89.06 239 SER A C 1
ATOM 1908 O O . SER A 1 239 ? 22.924 1.386 -12.157 1.00 89.06 239 SER A O 1
ATOM 1910 N N . ILE A 1 240 ? 23.272 2.549 -14.045 1.00 93.19 240 ILE A N 1
ATOM 1911 C CA . ILE A 1 240 ? 24.430 1.829 -14.548 1.00 93.19 240 ILE A CA 1
ATOM 1912 C C . ILE A 1 240 ? 25.685 2.612 -14.176 1.00 93.19 240 ILE A C 1
ATOM 1914 O O . ILE A 1 240 ? 25.814 3.806 -14.455 1.00 93.19 240 ILE A O 1
ATOM 1918 N N . SER A 1 241 ? 26.628 1.922 -13.541 1.00 92.06 241 SER A N 1
ATOM 1919 C CA . SER A 1 241 ? 27.943 2.456 -13.196 1.00 92.06 241 SER A CA 1
ATOM 1920 C C . SER A 1 241 ? 29.010 1.382 -13.381 1.00 92.06 241 SER A C 1
ATOM 1922 O O . SER A 1 241 ? 28.732 0.187 -13.280 1.00 92.06 241 SER A O 1
ATOM 1924 N N . VAL A 1 242 ? 30.246 1.800 -13.661 1.00 89.56 242 VAL A N 1
ATOM 1925 C CA . VAL A 1 242 ? 31.381 0.875 -13.744 1.00 89.56 242 VAL A CA 1
ATOM 1926 C C . VAL A 1 242 ? 31.952 0.665 -12.349 1.00 89.56 242 VAL A C 1
ATOM 1928 O O . VAL A 1 242 ? 32.488 1.596 -11.749 1.00 89.56 242 VAL A O 1
ATOM 1931 N N . GLN A 1 243 ? 31.911 -0.573 -11.864 1.00 88.19 243 GLN A N 1
ATOM 1932 C CA . GLN A 1 243 ? 32.670 -0.979 -10.686 1.00 88.19 243 GLN A CA 1
ATOM 1933 C C . GLN A 1 243 ? 34.010 -1.576 -11.123 1.00 88.19 243 GLN A C 1
ATOM 1935 O O . GLN A 1 243 ? 34.055 -2.527 -11.901 1.00 88.19 243 GLN A O 1
ATOM 1940 N N . ARG A 1 244 ? 35.116 -1.007 -10.637 1.00 87.75 244 ARG A N 1
ATOM 1941 C CA . ARG A 1 244 ? 36.459 -1.582 -10.793 1.00 87.75 244 ARG A CA 1
ATOM 1942 C C . ARG A 1 244 ? 36.829 -2.265 -9.484 1.00 87.75 244 ARG A C 1
ATOM 1944 O O . ARG A 1 244 ? 36.613 -1.683 -8.424 1.00 87.75 244 ARG A O 1
ATOM 1951 N N . SER A 1 245 ? 37.363 -3.482 -9.556 1.00 78.31 245 SER A N 1
ATOM 1952 C CA . SER A 1 245 ? 37.945 -4.137 -8.383 1.00 78.31 245 SER A CA 1
ATOM 1953 C C . SER A 1 245 ? 39.064 -3.260 -7.820 1.00 78.31 245 SER A C 1
ATOM 1955 O O . SER A 1 245 ? 39.898 -2.780 -8.594 1.00 78.31 245 SER A O 1
ATOM 1957 N N . LEU A 1 246 ? 39.040 -3.042 -6.503 1.00 61.25 246 LEU A N 1
ATOM 1958 C CA . LEU A 1 246 ? 40.137 -2.413 -5.765 1.00 61.25 246 LEU A CA 1
ATOM 1959 C C . LEU A 1 246 ? 41.398 -3.282 -5.803 1.00 61.25 246 LEU A C 1
ATOM 1961 O O . LEU A 1 246 ? 41.251 -4.526 -5.797 1.00 61.25 246 LEU A O 1
#